Protein 1TZA (pdb70)

Radius of gyration: 21.92 Å; Cα contacts (8 Å, |Δi|>4): 635; chains: 2; bounding box: 66×85×38 Å

Foldseek 3Di:
DCQVQKDKDKDKDWDDWPDDPPFTKTKMKMKMKIAGQDQFKDWFFKWWDWKAAPVRDIDIDIDTPPPPDGDIAGHGGIDMDMDIDMHSHQKIKWTWTWATPVGDIDIHTGDMDMHHHPPPDPDDDDDDDD/DDAPQKDKDKDKAWDDADPCGKTKMKMKIKIAGADDFKWKFFKWWDWKAFPVRDIDIDIGTPDPPDTDIAGHRGIDMDMDIDMGSHQKTKWTWTWATPVGDIDIHTGDMDMRHHPVPPDDDDDDDDD

Secondary structure (DSSP, 8-state):
-GGGTEEEEEEEEEEEE--BTTB--EEEEEEEEEEE-SSS-EE--EEEEEEEBTTS-EEEEEEESBTTB--EE-TTEEEEEEEEEEESSSEE--EEE--BTT-----EEE----EE-TTSSPPP------/--TTSEEEEEEEEEEEE-----EEEEEEEEEEE-SSS-EE--EEEEEEEBTTS-EEEEEEESBTTB--EE-TTEEEEEEEEEEESSSEE--EEE--BTTS----EEE----EE-TTS----------

Nearest PDB structures (foldseek):
  1tza-assembly1_B  TM=1.008E+00  e=8.113E-23  Shewanella oneidensis MR-1
  1tza-assembly1_A  TM=9.688E-01  e=1.289E-20  Shewanella oneidensis MR-1
  1xvs-assembly1_B  TM=9.781E-01  e=1.018E-13  Vibrio cholerae
  1xq4-assembly1_A  TM=9.611E-01  e=5.992E-12  Bordetella pertussis
  2f1e-assembly1_A  TM=9.403E-01  e=1.065E-11  Xanthomonas citri

Sequence (257 aa):
ALDNSIRVEVKTEYIEQQSSPEDEKYLFSYTITIINLGEQAAKLETRHWIITDANGKTSEVQGAGVVGETPTIPPNTAYQYTSGTVLDTPFGIYGTYGVSESGEHFNAIIKPFRLATPGLLHLEHHHHHHALDNSIRVEVKTEYIEQQSSEKYLFSYTITIINLGEQAAKLETRHWIITDANGKTSEVQGAGVVGETPTIPPNTAYQYTSGTVLDTPFGIYGTYGVSESGEHFNAIIKPFRLATPGLLHLEHHHHHH

InterPro domains:
  IPR007474 ApaG domain [PF04379] (19-103)
  IPR007474 ApaG domain [PS51087] (2-126)
  IPR023065 Uncharacterised protein family ApaG [MF_00791] (1-126)
  IPR036767 ApaG domain superfamily [G3DSA:2.60.40.1470] (1-126)
  IPR036767 ApaG domain superfamily [SSF110069] (4-126)

Structure (mmCIF, N/CA/C/O backbone):
data_1TZA
#
_entry.id   1TZA
#
_cell.length_a   51.947
_cell.length_b   72.287
_cell.length_c   75.574
_cell.angle_alpha   90.00
_cell.angle_beta   90.00
_cell.angle_gamma   90.00
#
_symmetry.space_group_name_H-M   'P 21 21 21'
#
loop_
_entity.id
_entity.type
_entity.pdbx_description
1 polymer 'apaG protein'
2 non-polymer 'CACODYLATE ION'
3 water water
#
loop_
_atom_site.group_PDB
_atom_site.id
_atom_site.type_symbol
_atom_site.label_atom_id
_atom_site.label_alt_id
_atom_site.label_comp_id
_atom_site.label_asym_id
_atom_site.label_entity_id
_atom_site.label_seq_id
_atom_site.pdbx_PDB_ins_code
_atom_site.Cartn_x
_atom_site.Cartn_y
_atom_site.Cartn_z
_atom_site.occupancy
_atom_site.B_iso_or_equiv
_atom_site.auth_seq_id
_atom_site.auth_comp_id
_atom_site.auth_asym_id
_atom_site.a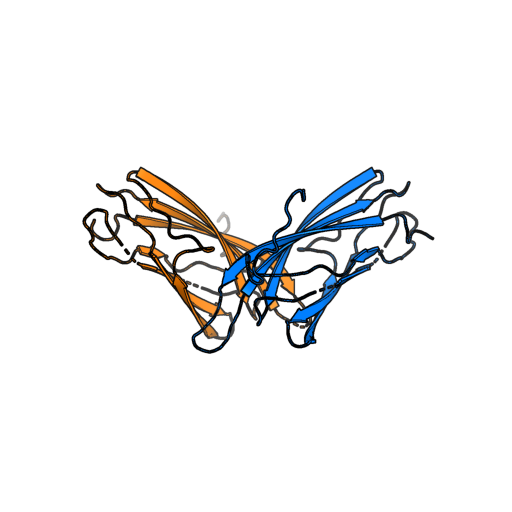uth_atom_id
_atom_site.pdbx_PDB_model_num
ATOM 1 N N . ALA A 1 3 ? 27.098 55.812 42.880 1.00 54.14 3 ALA A N 1
ATOM 2 C CA . ALA A 1 3 ? 27.463 55.703 41.437 1.00 54.07 3 ALA A CA 1
ATOM 3 C C . ALA A 1 3 ? 26.287 55.158 40.629 1.00 53.93 3 ALA A C 1
ATOM 4 O O . ALA A 1 3 ? 25.634 55.898 39.891 1.00 53.92 3 ALA A O 1
ATOM 6 N N . LEU A 1 4 ? 26.023 53.862 40.777 1.00 53.21 4 LEU A N 1
ATOM 7 C CA . LEU A 1 4 ? 24.929 53.200 40.070 1.00 52.11 4 LEU A CA 1
ATOM 8 C C . LEU A 1 4 ? 23.597 53.338 40.807 1.00 51.63 4 LEU A C 1
ATOM 9 O O . LEU A 1 4 ? 22.601 52.719 40.427 1.00 50.91 4 LEU A O 1
ATOM 14 N N . ASP A 1 5 ? 23.580 54.152 41.857 1.00 50.86 5 ASP A N 1
ATOM 15 C CA . ASP A 1 5 ? 22.375 54.350 42.649 1.00 49.97 5 ASP A CA 1
ATOM 16 C C . ASP A 1 5 ? 21.176 54.826 41.833 1.00 48.57 5 ASP A C 1
ATOM 17 O O . ASP A 1 5 ? 20.029 54.579 42.204 1.00 47.76 5 ASP A O 1
ATOM 22 N N . ASN A 1 6 ? 21.438 55.498 40.718 1.00 46.74 6 ASN A N 1
ATOM 23 C CA . ASN A 1 6 ? 20.357 55.991 39.871 1.00 45.74 6 ASN A CA 1
ATOM 24 C C . ASN A 1 6 ? 20.013 55.049 38.723 1.00 43.08 6 ASN A C 1
ATOM 25 O O . ASN A 1 6 ? 18.965 55.191 38.099 1.00 43.66 6 ASN A O 1
ATOM 30 N N . SER A 1 7 ? 20.893 54.091 38.444 1.00 40.05 7 SER A N 1
ATOM 31 C CA . SER A 1 7 ? 20.679 53.160 37.339 1.00 36.00 7 SER A CA 1
ATOM 32 C C . SER A 1 7 ? 19.407 52.324 37.435 1.00 32.65 7 SER A C 1
ATOM 33 O O . SER A 1 7 ? 18.922 51.824 36.422 1.00 32.63 7 SER A O 1
ATOM 36 N N . ILE A 1 8 ? 18.859 52.180 38.636 1.00 28.00 8 ILE A N 1
ATOM 37 C CA . ILE A 1 8 ? 17.656 51.374 38.797 1.00 25.00 8 ILE A CA 1
ATOM 38 C C . ILE A 1 8 ? 16.463 52.115 39.402 1.00 22.67 8 ILE A C 1
ATOM 39 O O . ILE A 1 8 ? 16.594 52.795 40.418 1.00 21.99 8 ILE A O 1
ATOM 44 N N . ARG A 1 9 ? 15.301 51.972 38.765 1.00 20.28 9 ARG A N 1
ATOM 45 C CA . ARG A 1 9 ? 14.072 52.605 39.233 1.00 18.69 9 ARG A CA 1
ATOM 46 C C . ARG A 1 9 ? 13.060 51.526 39.607 1.00 15.51 9 ARG A C 1
ATOM 47 O O . ARG A 1 9 ? 12.878 50.559 38.873 1.00 13.61 9 ARG A O 1
ATOM 55 N N . VAL A 1 10 ? 12.397 51.697 40.745 1.00 13.76 10 VAL A N 1
ATOM 56 C CA . VAL A 1 10 ? 11.416 50.722 41.201 1.00 12.35 10 VAL A CA 1
ATOM 57 C C . VAL A 1 10 ? 9.982 51.274 41.207 1.00 11.31 10 VAL A C 1
ATOM 58 O O . VAL A 1 10 ? 9.702 52.307 41.808 1.00 10.64 10 VAL A O 1
ATOM 62 N N . GLU A 1 11 ? 9.083 50.575 40.522 1.00 11.30 11 GLU A N 1
ATOM 63 C CA . GLU A 1 11 ? 7.677 50.966 40.441 1.00 12.86 11 GLU A CA 1
ATOM 64 C C . GLU A 1 11 ? 6.834 49.850 41.048 1.00 12.12 11 GLU A C 1
ATOM 65 O O . GLU A 1 11 ? 7.150 48.672 40.902 1.00 8.86 11 GLU A O 1
ATOM 71 N N . VAL A 1 12 ? 5.756 50.208 41.729 1.00 13.15 12 VAL A N 1
ATOM 72 C CA . VAL A 1 12 ? 4.951 49.186 42.373 1.00 12.97 12 VAL A CA 1
ATOM 73 C C . VAL A 1 12 ? 3.458 49.453 42.418 1.00 14.26 12 VAL A C 1
ATOM 74 O O . VAL A 1 12 ? 3.013 50.592 42.601 1.00 15.71 12 VAL A O 1
ATOM 78 N N . LYS A 1 13 ? 2.687 48.386 42.240 1.00 12.90 13 LYS A N 1
ATOM 79 C CA . LYS A 1 13 ? 1.239 48.457 42.335 1.00 12.90 13 LYS A CA 1
ATOM 80 C C . LYS A 1 13 ? 0.825 47.340 43.305 1.00 11.18 13 LYS A C 1
ATOM 81 O O . LYS A 1 13 ? 1.522 46.325 43.433 1.00 9.17 13 LYS A O 1
ATOM 87 N N . THR A 1 14 ? -0.281 47.535 44.014 1.00 8.62 14 THR A N 1
ATOM 88 C CA . THR A 1 14 ? -0.728 46.542 44.982 1.00 6.57 14 THR A CA 1
ATOM 89 C C . THR A 1 14 ? -2.193 46.196 44.830 1.00 7.83 14 THR A C 1
ATOM 90 O O . THR A 1 14 ? -2.938 46.881 44.129 1.00 9.73 14 THR A O 1
ATOM 94 N N . GLU A 1 15 ? -2.608 45.143 45.526 1.00 8.66 15 GLU A N 1
ATOM 95 C CA . GLU A 1 15 ? -3.982 44.682 45.448 1.00 8.61 15 GLU A CA 1
ATOM 96 C C . GLU A 1 15 ? -4.403 43.902 46.693 1.00 7.11 15 GLU A C 1
ATOM 97 O O . GLU A 1 15 ? -3.643 43.066 47.211 1.00 5.21 15 GLU A O 1
ATOM 103 N N . TYR A 1 16 ? -5.603 44.189 47.188 1.00 4.66 16 TYR A N 1
ATOM 104 C CA . TYR A 1 16 ? -6.102 43.486 48.355 1.00 4.05 16 TYR A CA 1
ATOM 105 C C . TYR A 1 16 ? -6.680 42.195 47.824 1.00 4.34 16 TYR A C 1
ATOM 106 O O . TYR A 1 16 ? -7.617 42.208 47.024 1.00 4.91 16 TYR A O 1
ATOM 115 N N . ILE A 1 17 ? -6.125 41.076 48.258 1.00 1.92 17 ILE A N 1
ATOM 116 C CA . ILE A 1 17 ? -6.612 39.804 47.773 1.00 2.94 17 ILE A CA 1
ATOM 117 C C . ILE A 1 17 ? -7.781 39.233 48.563 1.00 2.66 17 ILE A C 1
ATOM 118 O O . ILE A 1 17 ? -8.890 39.135 48.045 1.00 2.16 17 ILE A O 1
ATOM 123 N N . GLU A 1 18 ? -7.554 38.890 49.825 1.00 3.72 18 GLU A N 1
ATOM 124 C CA . GLU A 1 18 ? -8.621 38.278 50.599 1.00 3.99 18 GLU A CA 1
ATOM 125 C C . GLU A 1 18 ? -8.390 38.382 52.094 1.00 5.51 18 GLU A C 1
ATOM 126 O O . GLU A 1 18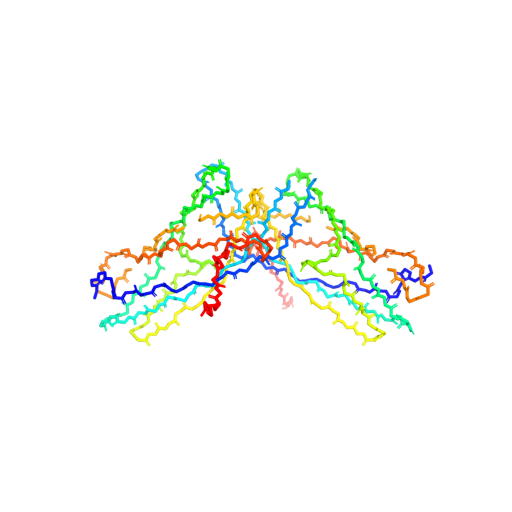 ? -7.252 38.505 52.553 1.00 7.46 18 GLU A O 1
ATOM 132 N N . GLN A 1 19 ? -9.478 38.340 52.851 1.00 6.65 19 GLN A N 1
ATOM 133 C CA . GLN A 1 19 ? -9.396 38.394 54.305 1.00 9.48 19 GLN A CA 1
ATOM 134 C C . GLN A 1 19 ? -9.034 36.986 54.795 1.00 10.07 19 GLN A C 1
ATOM 135 O O . GLN A 1 19 ? -9.583 35.996 54.310 1.00 10.50 19 GLN A O 1
ATOM 141 N N . GLN A 1 20 ? -8.107 36.891 55.742 1.00 9.83 20 GLN A N 1
ATOM 142 C CA . GLN A 1 20 ? -7.714 35.589 56.272 1.00 10.33 20 GLN A CA 1
ATOM 143 C C . GLN A 1 20 ? -7.955 35.550 57.771 1.00 11.80 20 GLN A C 1
ATOM 144 O O . GLN A 1 20 ? -7.356 34.742 58.480 1.00 13.46 20 GLN A O 1
ATOM 150 N N . SER A 1 21 ? -8.849 36.410 58.245 1.00 11.48 21 SER A N 1
ATOM 151 C CA . SER A 1 21 ? -9.144 36.504 59.672 1.00 14.83 21 SER A CA 1
ATOM 152 C C . SER A 1 21 ? -9.812 35.318 60.380 1.00 16.29 21 SER A C 1
ATOM 153 O O . SER A 1 21 ? -10.685 34.647 59.832 1.00 15.64 21 SER A O 1
ATOM 156 N N . SER A 1 22 ? -9.381 35.084 61.616 1.00 19.63 22 SER A N 1
ATOM 157 C CA . SER A 1 22 ? -9.957 34.048 62.465 1.00 24.15 22 SER A CA 1
ATOM 158 C C . SER A 1 22 ? -10.814 34.855 63.449 1.00 26.47 22 SER A C 1
ATOM 159 O O . SER A 1 22 ? -10.645 36.067 63.566 1.00 26.79 22 SER A O 1
ATOM 162 N N . PRO A 1 23 ? -11.735 34.203 64.171 1.00 29.22 23 PRO A N 1
ATOM 163 C CA . PRO A 1 23 ? -12.604 34.895 65.131 1.00 31.67 23 PRO A CA 1
ATOM 164 C C . PRO A 1 23 ? -12.032 36.076 65.928 1.00 32.24 23 PRO A C 1
ATOM 165 O O . PRO A 1 23 ? -12.771 37.006 66.254 1.00 34.54 23 PRO A O 1
ATOM 169 N N . GLU A 1 24 ? -10.740 36.060 66.242 1.00 32.10 24 GLU A N 1
ATOM 170 C CA . GLU A 1 24 ? -10.155 37.161 67.014 1.00 32.11 24 GLU A CA 1
ATOM 171 C C . GLU A 1 24 ? -8.784 37.631 66.545 1.00 30.83 24 GLU A C 1
ATOM 172 O O . GLU A 1 24 ? -8.086 38.351 67.259 1.00 30.19 24 GLU A O 1
ATOM 178 N N . ASP A 1 25 ? -8.399 37.222 65.346 1.00 30.21 25 ASP A N 1
ATOM 179 C CA . ASP A 1 25 ? -7.112 37.614 64.797 1.00 30.07 25 ASP A CA 1
ATOM 180 C C . ASP A 1 25 ? -7.329 38.077 63.379 1.00 27.20 25 ASP A C 1
ATOM 181 O O . ASP A 1 25 ? -7.489 37.267 62.469 1.00 27.94 25 ASP A O 1
ATOM 186 N N . GLU A 1 26 ? -7.359 39.391 63.206 1.00 23.94 26 GLU A N 1
ATOM 187 C CA . GLU A 1 26 ? -7.556 39.984 61.894 1.00 21.26 26 GLU A CA 1
ATOM 188 C C . GLU A 1 26 ? -6.336 39.744 61.020 1.00 18.84 26 GLU A C 1
ATOM 189 O O . GLU A 1 26 ? -5.199 39.924 61.466 1.00 19.77 26 GLU A O 1
ATOM 195 N N . LYS A 1 27 ? -6.580 39.328 59.782 1.00 15.21 27 LYS A N 1
ATOM 196 C CA . LYS A 1 27 ? -5.515 39.081 58.815 1.00 13.90 27 LYS A CA 1
ATOM 197 C C . LYS A 1 27 ? -6.009 39.517 57.443 1.00 11.51 27 LYS A C 1
ATOM 198 O O . LYS A 1 27 ? -7.131 39.201 57.047 1.00 9.62 27 LYS A O 1
ATOM 204 N N . TYR A 1 28 ? -5.167 40.241 56.717 1.00 9.41 28 TYR A N 1
ATOM 205 C CA . TYR A 1 28 ? -5.534 40.713 55.394 1.00 7.08 28 TYR A CA 1
ATOM 206 C C . TYR A 1 28 ? -4.421 40.392 54.405 1.00 6.31 28 TYR A C 1
ATOM 207 O O . TYR A 1 28 ? -3.291 40.857 54.563 1.00 5.10 28 TYR A O 1
ATOM 216 N N . LEU A 1 29 ? -4.748 39.583 53.395 1.00 5.22 29 LEU A N 1
ATOM 217 C CA . LEU A 1 29 ? -3.780 39.175 52.378 1.00 4.18 29 LEU A CA 1
ATOM 218 C C . LEU A 1 29 ? -3.694 40.160 51.211 1.00 3.58 29 LEU A C 1
ATOM 219 O O . LEU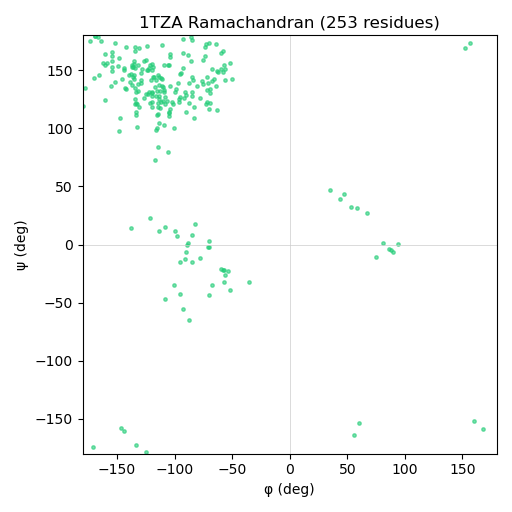 A 1 29 ? -4.684 40.435 50.532 1.00 2.15 29 LEU A O 1
ATOM 224 N N . PHE A 1 30 ? -2.492 40.675 50.986 1.00 3.26 30 PHE A N 1
ATOM 225 C CA . PHE A 1 30 ? -2.234 41.622 49.909 1.00 4.16 30 PHE A CA 1
ATOM 226 C C . PHE A 1 30 ? -1.214 41.051 48.938 1.00 2.99 30 PHE A C 1
ATOM 227 O O . PHE A 1 30 ? -0.378 40.235 49.306 1.00 4.59 30 PHE A O 1
ATOM 235 N N . SER A 1 31 ? -1.287 41.486 47.693 1.00 2.82 31 SER A N 1
ATOM 236 C CA . SER A 1 31 ? -0.309 41.078 46.709 1.00 3.56 31 SER A CA 1
ATOM 237 C C . SER A 1 31 ? 0.325 42.382 46.256 1.00 6.38 31 SER A C 1
ATOM 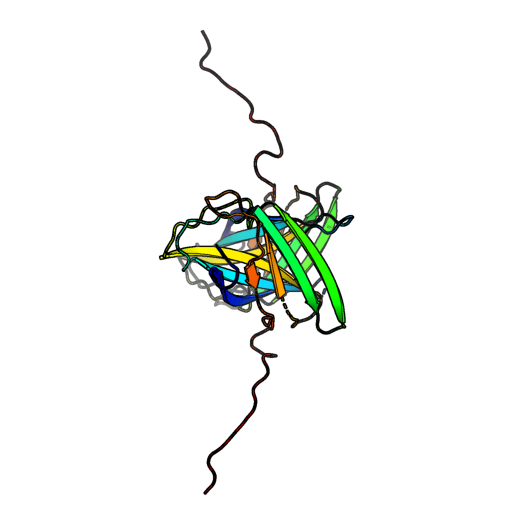238 O O . SER A 1 31 ? -0.317 43.442 46.304 1.00 4.38 31 SER A O 1
ATOM 241 N N . TYR A 1 32 ? 1.592 42.311 45.860 1.00 7.21 32 TYR A N 1
ATOM 242 C CA . TYR A 1 32 ? 2.283 43.474 45.328 1.00 9.46 32 TYR A CA 1
ATOM 243 C C . TYR A 1 32 ? 3.093 43.025 44.113 1.00 10.31 32 TYR A C 1
ATOM 244 O O . TYR A 1 32 ? 3.705 41.951 44.115 1.00 11.15 32 TYR A O 1
ATOM 253 N N . THR A 1 33 ? 3.044 43.838 43.063 1.00 10.86 33 THR A N 1
ATOM 254 C CA . THR A 1 33 ? 3.758 43.558 41.824 1.00 9.00 33 THR A CA 1
ATOM 255 C C . THR A 1 33 ? 4.810 44.641 41.641 1.00 9.44 33 THR A C 1
ATOM 256 O O . THR A 1 33 ? 4.489 45.807 41.410 1.00 9.62 33 THR A O 1
ATOM 260 N N . ILE A 1 34 ? 6.070 44.242 41.770 1.00 9.42 34 ILE A N 1
ATOM 261 C CA . ILE A 1 34 ? 7.193 45.155 41.660 1.00 9.30 34 ILE A CA 1
ATOM 262 C C . ILE A 1 34 ? 7.792 45.111 40.260 1.00 9.42 34 ILE A C 1
ATOM 263 O O . ILE A 1 34 ? 7.916 44.047 39.656 1.00 9.57 34 ILE A O 1
ATOM 268 N N . THR A 1 35 ? 8.147 46.281 39.747 1.00 9.55 35 THR A N 1
ATOM 269 C CA . THR A 1 35 ? 8.781 46.389 38.440 1.00 9.08 35 THR A CA 1
ATOM 270 C C . THR A 1 35 ? 10.104 47.071 38.727 1.00 8.87 35 THR A C 1
ATOM 271 O O . THR A 1 35 ? 10.140 48.167 39.292 1.00 7.98 35 THR A O 1
ATOM 275 N N . ILE A 1 36 ? 11.186 46.399 38.359 1.00 7.16 36 ILE A N 1
ATOM 276 C CA . ILE A 1 36 ? 12.529 46.895 38.579 1.00 7.68 36 ILE A CA 1
ATOM 277 C C . ILE A 1 36 ? 13.167 47.181 37.225 1.00 9.94 36 ILE A C 1
ATOM 278 O O . ILE A 1 36 ? 13.552 46.266 36.494 1.00 11.71 36 ILE A O 1
ATOM 283 N N . ILE A 1 37 ? 13.262 48.462 36.892 1.00 12.49 37 ILE A N 1
ATOM 284 C CA . ILE A 1 37 ? 13.821 48.887 35.614 1.00 14.40 37 ILE A CA 1
ATOM 285 C C . ILE A 1 37 ? 15.298 49.244 35.699 1.00 14.67 37 ILE A C 1
ATOM 286 O O . ILE A 1 37 ? 15.712 50.054 36.536 1.00 12.27 37 ILE A O 1
ATOM 291 N N . ASN A 1 38 ? 16.094 48.626 34.832 1.00 14.75 38 ASN A N 1
ATOM 292 C CA . ASN A 1 38 ? 17.520 48.904 34.791 1.00 15.71 38 ASN A CA 1
ATOM 293 C C . ASN A 1 38 ? 17.787 49.856 33.635 1.00 17.92 38 ASN A C 1
ATOM 294 O O . ASN A 1 38 ? 17.846 49.447 32.472 1.00 17.17 38 ASN A O 1
ATOM 299 N N . LEU A 1 39 ? 17.934 51.134 33.974 1.00 20.27 39 LEU A N 1
ATOM 300 C CA . LEU A 1 39 ? 18.186 52.180 32.998 1.00 22.32 39 LEU A CA 1
ATOM 301 C C . LEU A 1 39 ? 19.687 52.339 32.764 1.00 23.91 39 LEU A C 1
ATOM 302 O O . LEU A 1 39 ? 20.117 53.190 31.982 1.00 22.43 39 LEU A O 1
ATOM 307 N N . GLY A 1 40 ? 20.478 51.510 33.442 1.00 24.49 40 GLY A N 1
ATOM 308 C CA . GLY A 1 40 ? 21.922 51.570 33.295 1.00 27.26 40 GLY A CA 1
ATOM 309 C C . GLY A 1 40 ? 22.410 51.081 31.942 1.00 28.85 40 GLY A C 1
ATOM 310 O O . GLY A 1 40 ? 21.636 50.568 31.135 1.00 29.00 40 GLY A O 1
ATOM 311 N N . GLU A 1 41 ? 23.703 51.240 31.687 1.00 30.26 41 GLU A N 1
ATOM 312 C CA . GLU A 1 41 ? 24.281 50.808 30.422 1.00 32.31 41 GLU A CA 1
ATOM 313 C C . GLU A 1 41 ? 24.955 49.458 30.631 1.00 30.45 41 GLU A C 1
ATOM 314 O O . GLU A 1 41 ? 25.690 48.974 29.775 1.00 32.31 41 GLU A O 1
ATOM 320 N N . GLN A 1 42 ? 24.680 48.851 31.777 1.00 28.30 42 GLN A N 1
ATOM 321 C CA . GLN A 1 42 ? 25.279 47.575 32.142 1.00 26.32 42 GLN A CA 1
ATOM 322 C C . GLN A 1 42 ? 24.274 46.715 32.910 1.00 24.11 42 GLN A C 1
ATOM 323 O O . GLN A 1 42 ? 23.403 47.240 33.599 1.00 24.44 42 GLN A O 1
ATOM 329 N N . ALA A 1 43 ? 24.388 45.397 32.783 1.00 21.39 43 ALA A N 1
ATOM 330 C CA . ALA A 1 43 ? 23.470 44.491 33.466 1.00 19.39 43 ALA A CA 1
ATOM 331 C C . ALA A 1 43 ? 23.577 44.626 34.982 1.00 17.81 43 ALA A C 1
ATOM 332 O O . ALA A 1 43 ? 24.646 44.929 35.513 1.00 16.05 43 ALA A O 1
ATOM 334 N N . ALA A 1 44 ? 22.458 44.404 35.666 1.00 16.25 44 ALA A N 1
ATOM 335 C CA . ALA A 1 44 ? 22.404 44.489 37.124 1.00 15.51 44 ALA A CA 1
ATOM 336 C C . ALA A 1 44 ? 21.666 43.273 37.681 1.00 14.43 44 ALA A C 1
ATOM 337 O O . ALA A 1 44 ? 20.575 42.922 37.217 1.00 14.40 44 ALA A O 1
ATOM 339 N N . LYS A 1 45 ? 22.271 42.638 38.678 1.00 12.00 45 LYS A N 1
ATOM 340 C CA . LYS A 1 45 ? 21.702 41.455 39.293 1.00 12.09 45 LYS A CA 1
ATOM 341 C C . LYS A 1 45 ? 21.168 41.732 40.691 1.00 13.15 45 LYS A C 1
ATOM 342 O O . LYS A 1 45 ? 21.883 42.255 41.554 1.00 12.22 45 LYS A O 1
ATOM 348 N N . LEU A 1 46 ? 19.905 41.375 40.906 1.00 12.45 46 LEU A N 1
ATOM 349 C CA . LEU A 1 46 ? 19.256 41.568 42.202 1.00 12.93 46 LEU A CA 1
ATOM 350 C C . LEU A 1 46 ? 19.628 40.401 43.114 1.00 12.53 46 LEU A C 1
ATOM 351 O O . LEU A 1 46 ? 19.165 39.282 42.913 1.00 13.97 46 LEU A O 1
ATOM 356 N N . GLU A 1 47 ? 20.461 40.656 44.116 1.00 12.81 47 GLU A N 1
ATOM 357 C CA . GLU A 1 47 ? 20.882 39.587 45.014 1.00 13.74 47 GLU A CA 1
ATOM 358 C C . GLU A 1 47 ? 20.082 39.463 46.307 1.00 12.99 47 GLU A C 1
ATOM 359 O O . GLU A 1 47 ? 19.746 38.352 46.722 1.00 10.93 47 GLU A O 1
ATOM 365 N N . THR A 1 48 ? 19.773 40.591 46.941 1.00 11.52 48 THR A N 1
ATOM 366 C CA . THR A 1 48 ? 19.019 40.562 48.195 1.00 11.39 48 THR A CA 1
ATOM 367 C C . THR A 1 48 ? 17.884 41.572 48.277 1.00 11.24 48 THR A C 1
ATOM 368 O O . THR A 1 48 ? 17.789 42.507 47.483 1.00 11.93 48 THR A O 1
ATOM 372 N N . ARG A 1 49 ? 17.02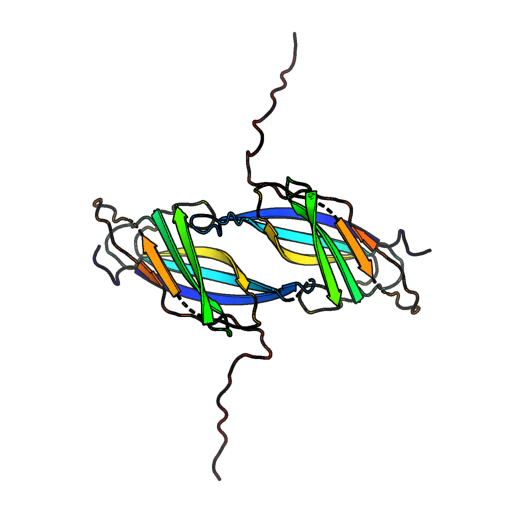4 41.377 49.264 1.00 10.70 49 ARG A N 1
ATOM 373 C CA . ARG A 1 49 ? 15.925 42.295 49.495 1.00 10.02 49 ARG A CA 1
ATOM 374 C C . ARG A 1 49 ? 15.853 42.511 50.991 1.00 9.64 49 ARG A C 1
ATOM 375 O O . ARG A 1 49 ? 16.273 41.659 51.776 1.00 7.90 49 ARG A O 1
ATOM 383 N N . HIS A 1 50 ? 15.345 43.666 51.380 1.00 9.98 50 HIS A N 1
ATOM 384 C CA . HIS A 1 50 ? 15.200 44.001 52.783 1.00 12.07 50 HIS A CA 1
ATOM 385 C C . HIS A 1 50 ? 13.956 44.862 52.884 1.00 11.39 50 HIS A C 1
ATOM 386 O O . HIS A 1 50 ? 13.942 46.006 52.435 1.00 11.21 50 HIS A O 1
ATOM 393 N N . TRP A 1 51 ? 12.907 44.288 53.461 1.00 10.64 51 TRP A N 1
ATOM 394 C CA . TRP A 1 51 ? 11.633 44.966 53.612 1.00 9.90 51 TRP A CA 1
ATOM 395 C C . TRP A 1 51 ? 11.374 45.441 55.033 1.00 9.65 51 TRP A C 1
ATOM 396 O O . TRP A 1 51 ? 11.914 44.902 55.996 1.00 10.39 51 TRP A O 1
ATOM 407 N N . ILE A 1 52 ? 10.545 46.471 55.139 1.00 9.87 52 ILE A N 1
ATOM 408 C CA . ILE A 1 52 ? 10.114 47.015 56.416 1.00 7.41 52 ILE A CA 1
ATOM 409 C C . ILE A 1 52 ? 8.618 47.149 56.187 1.00 6.66 52 ILE A C 1
ATOM 410 O O . ILE A 1 52 ? 8.167 47.919 55.344 1.00 9.02 52 ILE A O 1
ATOM 415 N N . ILE A 1 53 ? 7.856 46.364 56.927 1.00 5.24 53 ILE A N 1
ATOM 416 C CA . ILE A 1 53 ? 6.415 46.339 56.801 1.00 5.44 53 ILE A CA 1
ATOM 417 C C . ILE A 1 53 ? 5.781 46.876 58.075 1.00 6.08 53 ILE A C 1
ATOM 418 O O . ILE A 1 53 ? 6.089 46.412 59.175 1.00 4.94 53 ILE A O 1
ATOM 423 N N . THR A 1 54 ? 4.892 47.853 57.914 1.00 5.83 54 THR A N 1
ATOM 424 C CA . THR A 1 54 ? 4.229 48.488 59.042 1.00 6.43 54 THR A CA 1
ATOM 425 C C . THR A 1 54 ? 2.709 48.459 58.946 1.00 6.62 54 THR A C 1
ATOM 426 O O . THR A 1 54 ? 2.148 48.827 57.914 1.00 7.75 54 THR A O 1
ATOM 430 N N . ASP A 1 55 ? 2.042 48.018 60.017 1.00 5.40 55 ASP A N 1
ATOM 431 C CA . ASP A 1 55 ? 0.582 47.991 60.017 1.00 2.93 55 ASP A CA 1
ATOM 432 C C . ASP A 1 55 ? 0.086 49.375 60.444 1.00 3.02 55 ASP A C 1
ATOM 433 O O . ASP A 1 55 ? 0.888 50.251 60.775 1.00 3.50 55 ASP A O 1
ATOM 438 N N . ALA A 1 56 ? -1.226 49.574 60.435 1.00 1.82 56 ALA A N 1
ATOM 439 C CA . ALA A 1 56 ? -1.806 50.864 60.787 1.00 2.84 56 ALA A CA 1
ATOM 440 C C . ALA A 1 56 ? -1.366 51.432 62.135 1.00 1.83 56 ALA A C 1
ATOM 441 O O . ALA A 1 56 ? -1.428 52.639 62.336 1.00 1.00 56 ALA A O 1
AT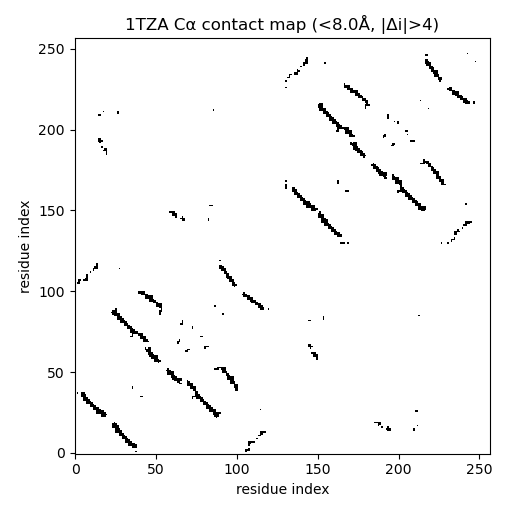OM 443 N N . ASN A 1 57 ? -0.906 50.571 63.042 1.00 2.24 57 ASN A N 1
ATOM 444 C CA . ASN A 1 57 ? -0.487 50.994 64.379 1.00 1.00 57 ASN A CA 1
ATOM 445 C C . ASN A 1 57 ? 1.002 51.195 64.566 1.00 1.00 57 ASN A C 1
ATOM 446 O O . ASN A 1 57 ? 1.464 51.411 65.683 1.00 1.00 57 ASN A O 1
ATOM 451 N N . GLY A 1 58 ? 1.763 51.113 63.486 1.00 3.72 58 GLY A N 1
ATOM 452 C CA . GLY A 1 58 ? 3.200 51.288 63.609 1.00 6.50 58 GLY A CA 1
ATOM 453 C C . GLY A 1 58 ? 3.954 50.016 63.964 1.00 7.67 58 GLY A C 1
ATOM 454 O O . GLY A 1 58 ? 5.183 50.023 64.033 1.00 7.77 58 GLY A O 1
ATOM 455 N N . LYS A 1 59 ? 3.228 48.926 64.195 1.00 9.78 59 LYS A N 1
ATOM 456 C CA . LYS A 1 59 ? 3.860 47.653 64.530 1.00 12.37 59 LYS A CA 1
ATOM 457 C C . LYS A 1 59 ? 4.543 47.169 63.258 1.00 13.80 59 LYS A C 1
ATOM 458 O O . LYS A 1 59 ? 3.885 46.901 62.253 1.00 13.47 59 LYS A O 1
ATOM 464 N N . THR A 1 60 ? 5.865 47.062 63.296 1.00 15.60 60 THR A N 1
ATOM 465 C CA . THR A 1 60 ? 6.594 46.657 62.107 1.00 18.20 60 THR A CA 1
ATOM 466 C C . THR A 1 60 ? 7.217 45.272 62.136 1.00 19.33 60 THR A C 1
ATOM 467 O O . THR A 1 60 ? 7.518 44.724 63.196 1.00 20.72 60 THR A O 1
ATOM 471 N N . SER A 1 61 ? 7.400 44.720 60.941 1.00 19.92 61 SER A N 1
ATOM 472 C CA . SER A 1 61 ? 8.029 43.421 60.740 1.00 20.20 61 SER A CA 1
ATOM 473 C C . SER A 1 61 ? 9.139 43.717 59.744 1.00 19.71 61 SER A C 1
ATOM 474 O O . SER A 1 61 ? 9.077 44.706 59.023 1.00 17.94 61 SER A O 1
ATOM 477 N N . GLU A 1 62 ? 10.153 42.870 59.698 1.00 20.34 62 GLU A N 1
ATOM 478 C CA . GLU A 1 62 ? 11.243 43.095 58.769 1.00 21.50 62 GLU A CA 1
ATOM 479 C C . GLU A 1 62 ? 11.511 41.799 58.043 1.00 20.19 62 GLU A C 1
ATOM 480 O O . GLU A 1 62 ? 11.592 40.742 58.661 1.00 20.61 62 GLU A O 1
ATOM 486 N N . VAL A 1 63 ? 11.626 41.867 56.725 1.00 19.56 63 VAL A N 1
ATOM 487 C CA . VAL A 1 63 ? 11.897 40.672 55.945 1.00 17.69 63 VAL A CA 1
ATOM 488 C C . VAL A 1 63 ? 13.197 40.859 55.198 1.00 17.68 63 VAL A C 1
ATOM 489 O O . VAL A 1 63 ? 13.385 41.861 54.518 1.00 19.80 63 VAL A O 1
ATOM 493 N N . GLN A 1 64 ? 14.097 39.895 55.339 1.00 17.04 64 GLN A N 1
ATOM 494 C CA . GLN A 1 64 ? 15.394 39.951 54.677 1.00 17.73 64 GLN A CA 1
ATOM 495 C C . GLN A 1 64 ? 15.663 38.587 54.050 1.00 17.36 64 GLN A C 1
ATOM 496 O O . GLN A 1 64 ? 15.449 37.555 54.688 1.00 16.56 64 GLN A O 1
ATOM 502 N N . GLY A 1 65 ? 16.124 38.579 52.803 1.00 15.76 65 GLY A N 1
ATOM 503 C CA . GLY A 1 65 ? 16.405 37.319 52.140 1.00 14.70 65 GLY A CA 1
ATOM 504 C C . GLY A 1 65 ? 17.168 37.466 50.842 1.00 13.90 65 GLY A C 1
ATOM 505 O O . GLY A 1 65 ? 17.496 38.571 50.424 1.00 12.79 65 GLY A O 1
ATOM 506 N N . ALA A 1 66 ? 17.453 36.340 50.201 1.00 13.80 66 ALA A N 1
ATOM 507 C CA . ALA A 1 66 ? 18.176 36.348 48.936 1.00 13.69 66 ALA A CA 1
ATOM 508 C C . ALA A 1 66 ? 17.180 36.442 47.786 1.00 12.40 66 ALA A C 1
ATOM 509 O O . ALA A 1 66 ? 16.204 35.693 47.727 1.00 12.71 66 ALA A O 1
ATOM 511 N N . GLY A 1 67 ? 17.425 37.395 46.897 1.00 11.77 67 GLY A N 1
ATOM 512 C CA . GLY A 1 67 ? 16.576 37.600 45.740 1.00 8.20 67 GLY A CA 1
ATOM 513 C C . GLY A 1 67 ? 15.132 37.939 46.029 1.00 6.13 67 GLY A C 1
ATOM 514 O O . GLY A 1 67 ? 14.801 38.513 47.068 1.00 3.96 67 GLY A O 1
ATOM 515 N N . VAL A 1 68 ? 14.284 37.584 45.068 1.00 3.15 68 VAL A N 1
ATOM 516 C CA . VAL A 1 68 ? 12.858 37.792 45.133 1.00 1.88 68 VAL A CA 1
ATOM 517 C C . VAL A 1 68 ? 12.228 36.528 44.583 1.00 3.17 68 VAL A C 1
ATOM 518 O O . VAL A 1 68 ? 12.714 35.953 43.610 1.00 4.60 68 VAL A O 1
ATOM 522 N N . VAL A 1 69 ? 11.145 36.101 45.218 1.00 3.08 69 VAL A N 1
ATOM 523 C CA . VAL A 1 69 ? 10.424 34.892 44.850 1.00 3.39 69 VAL A CA 1
ATOM 524 C C . VAL A 1 69 ? 11.281 33.734 44.328 1.00 5.19 69 VAL A C 1
ATOM 525 O O . VAL A 1 69 ? 10.974 33.117 43.301 1.00 4.44 69 VAL A O 1
ATOM 529 N N . GLY A 1 70 ? 12.363 33.446 45.044 1.00 5.73 70 GLY A N 1
ATOM 530 C CA . GLY A 1 70 ? 13.213 32.330 44.674 1.00 9.39 70 GLY A CA 1
ATOM 531 C C . GLY A 1 70 ? 14.339 32.540 43.684 1.00 9.75 70 GLY A C 1
ATOM 532 O O . GLY A 1 70 ? 15.112 31.617 43.432 1.00 8.86 70 GLY A O 1
ATOM 533 N N . GLU A 1 71 ? 14.446 33.727 43.106 1.00 11.23 71 GLU A N 1
ATOM 534 C CA . GLU A 1 71 ? 15.532 33.962 42.169 1.00 10.33 71 GLU A CA 1
ATOM 535 C C . GLU A 1 71 ? 16.238 35.284 42.371 1.00 10.19 71 GLU A C 1
ATOM 536 O O . GLU A 1 71 ? 15.695 36.219 42.963 1.00 8.47 71 GLU A O 1
ATOM 542 N N . THR A 1 72 ? 17.472 35.315 41.879 1.00 10.17 72 THR A N 1
ATOM 543 C CA . THR A 1 72 ? 18.351 36.472 41.902 1.00 10.00 72 THR A CA 1
ATOM 544 C C . THR A 1 72 ? 18.467 36.767 40.405 1.00 10.69 72 THR A C 1
ATOM 545 O O . THR A 1 72 ? 19.411 36.326 39.742 1.00 11.80 72 THR A O 1
ATOM 549 N N . PRO A 1 73 ? 17.496 37.508 39.849 1.00 10.29 73 PRO A N 1
ATOM 550 C CA . PRO A 1 73 ? 17.468 37.851 38.424 1.00 9.86 73 PRO A CA 1
ATOM 551 C C . PRO A 1 73 ? 18.490 38.867 37.927 1.00 10.31 73 PRO A C 1
ATOM 552 O O . PRO A 1 73 ? 18.852 39.815 38.630 1.00 10.37 73 PRO A O 1
ATOM 556 N N . THR A 1 74 ? 18.970 38.652 36.708 1.00 11.08 74 THR A N 1
ATOM 557 C CA . THR A 1 74 ? 19.917 39.579 36.107 1.00 10.49 74 THR A CA 1
ATOM 558 C C . THR A 1 74 ? 19.087 40.410 35.138 1.00 9.60 74 THR A C 1
ATOM 559 O O . THR A 1 74 ? 18.423 39.881 34.248 1.00 8.44 74 THR A O 1
ATOM 563 N N . ILE A 1 75 ? 19.093 41.717 35.355 1.00 9.82 75 ILE A N 1
ATOM 564 C CA . ILE A 1 75 ? 18.327 42.635 34.524 1.00 9.37 75 ILE A CA 1
ATOM 565 C C . ILE A 1 75 ? 19.286 43.370 33.602 1.00 8.30 75 ILE A C 1
ATOM 566 O O . ILE A 1 75 ? 20.086 44.197 34.054 1.00 9.29 75 ILE A O 1
ATOM 571 N N . PRO A 1 76 ? 19.223 43.081 32.293 1.00 7.05 76 PRO A N 1
ATOM 572 C CA . PRO A 1 76 ? 20.133 43.770 31.371 1.00 7.62 76 PRO A CA 1
ATOM 573 C C . PRO A 1 76 ? 19.715 45.231 31.187 1.00 8.09 76 PRO A C 1
ATOM 574 O O . PRO A 1 76 ? 18.660 45.649 31.672 1.00 7.81 76 PRO A O 1
ATOM 578 N N . PRO A 1 77 ? 20.537 46.029 30.493 1.00 9.36 77 PRO A N 1
ATOM 579 C CA . PRO A 1 77 ? 20.189 47.440 30.281 1.00 10.41 77 PRO A CA 1
ATOM 580 C C . PRO A 1 77 ? 18.830 47.602 29.597 1.00 11.10 77 PRO A C 1
ATOM 581 O O . PRO A 1 77 ? 18.368 46.702 28.899 1.00 11.06 77 PRO A O 1
ATOM 585 N N . ASN A 1 78 ? 18.184 48.742 29.814 1.00 11.01 78 ASN A N 1
ATOM 586 C CA . ASN A 1 78 ? 16.894 49.008 29.184 1.00 12.61 78 ASN A CA 1
ATOM 587 C C . ASN A 1 78 ? 15.904 47.838 29.304 1.00 12.60 78 ASN A C 1
ATOM 588 O O . ASN A 1 78 ? 15.227 47.489 28.332 1.00 11.74 78 ASN A O 1
ATOM 593 N N . THR A 1 79 ? 15.816 47.229 30.482 1.00 11.67 79 THR A N 1
ATOM 594 C CA . THR A 1 79 ? 14.889 46.115 30.671 1.00 11.63 79 THR A CA 1
ATOM 595 C C . THR A 1 79 ? 14.157 46.277 31.987 1.00 10.63 79 THR A C 1
ATOM 596 O O . THR A 1 79 ? 14.729 46.753 32.960 1.00 12.33 79 THR A O 1
ATOM 600 N N . ALA A 1 80 ? 12.889 45.880 32.001 1.00 10.98 80 ALA A N 1
ATOM 601 C CA . ALA A 1 80 ? 12.047 45.970 33.182 1.00 10.35 80 ALA A CA 1
ATOM 602 C C . ALA A 1 80 ? 11.671 44.578 33.657 1.00 11.89 80 ALA A C 1
ATOM 603 O O . ALA A 1 80 ? 10.930 43.879 32.975 1.00 13.28 80 ALA A O 1
ATOM 605 N N . TYR A 1 81 ? 12.177 44.180 34.821 1.00 12.51 81 TYR A N 1
ATOM 606 C CA . TYR A 1 81 ? 11.868 42.870 35.381 1.00 11.74 81 TYR A CA 1
ATOM 607 C C . TYR A 1 81 ? 10.720 43.003 36.368 1.00 11.69 81 TYR A C 1
ATOM 608 O O . TYR A 1 81 ? 10.792 43.784 37.317 1.00 10.83 81 TYR A O 1
ATOM 617 N N . GLN A 1 82 ? 9.670 42.225 36.143 1.00 10.81 82 GLN A N 1
ATOM 618 C CA . GLN A 1 82 ? 8.497 42.252 36.994 1.00 11.64 82 GLN A CA 1
ATOM 619 C C . GLN A 1 82 ? 8.293 40.943 37.742 1.00 12.42 82 GLN A C 1
ATOM 620 O O . GLN A 1 82 ? 8.591 39.861 37.229 1.00 13.62 82 GLN A O 1
ATOM 626 N N . TYR A 1 83 ? 7.779 41.054 38.962 1.00 11.67 83 TYR A N 1
ATOM 627 C CA . TYR A 1 83 ? 7.498 39.891 39.787 1.00 9.93 83 TYR A CA 1
ATOM 628 C C . TYR A 1 83 ? 6.391 40.233 40.774 1.00 11.08 83 TYR A C 1
ATOM 629 O O . TYR A 1 83 ? 6.141 41.404 41.084 1.00 7.82 83 TYR A O 1
ATOM 638 N N . THR A 1 84 ? 5.726 39.201 41.267 1.00 10.97 84 THR A N 1
ATOM 639 C CA . THR A 1 84 ? 4.650 39.407 42.203 1.00 9.91 84 THR A CA 1
ATOM 640 C C . THR A 1 84 ? 4.831 38.539 43.435 1.00 10.42 84 THR A C 1
ATOM 641 O O . THR A 1 84 ? 5.244 37.385 43.341 1.00 9.45 84 THR A O 1
ATOM 645 N N . SER A 1 85 ? 4.541 39.118 44.593 1.00 8.86 85 SER A N 1
ATOM 646 C CA . SER A 1 85 ? 4.617 38.404 45.856 1.00 6.84 85 SER A CA 1
ATOM 647 C C . SER A 1 85 ? 3.471 38.945 46.700 1.00 4.47 85 SER A C 1
ATOM 648 O O . SER A 1 85 ? 2.536 39.508 46.159 1.00 4.99 85 SER A O 1
ATOM 651 N N . GLY A 1 86 ? 3.532 38.780 48.012 1.00 3.46 86 GLY A N 1
ATOM 652 C CA . GLY A 1 86 ? 2.452 39.276 48.840 1.00 3.58 86 GLY A CA 1
ATOM 653 C C . GLY A 1 86 ? 2.794 39.308 50.315 1.00 5.13 86 GLY A C 1
ATOM 654 O O . GLY A 1 86 ? 3.889 38.922 50.723 1.00 3.70 86 GLY A O 1
ATOM 655 N N . THR A 1 87 ? 1.851 39.774 51.122 1.00 5.30 87 THR A N 1
ATOM 656 C CA . THR A 1 87 ? 2.070 39.832 52.554 1.00 7.28 87 THR A CA 1
ATOM 657 C C . THR A 1 87 ? 0.732 39.883 53.264 1.00 6.24 87 THR A C 1
ATOM 658 O O . THR A 1 87 ? -0.267 40.304 52.678 1.00 5.59 87 THR A O 1
ATOM 662 N N . VAL A 1 88 ? 0.719 39.452 54.524 1.00 5.55 88 VAL A N 1
ATOM 663 C CA . VAL A 1 88 ? -0.496 39.449 55.332 1.00 4.90 88 VAL A CA 1
ATOM 664 C C . VAL A 1 88 ? -0.387 40.475 56.455 1.00 4.68 88 VAL A C 1
ATOM 665 O O . VAL A 1 88 ? 0.539 40.414 57.255 1.00 4.78 88 VAL A O 1
ATOM 669 N N . LEU A 1 89 ? -1.324 41.417 56.521 1.00 5.12 89 LEU A N 1
ATOM 670 C CA . LEU A 1 89 ? -1.289 42.425 57.582 1.00 4.99 89 LEU A CA 1
ATOM 671 C C . LEU A 1 89 ? -2.354 42.161 58.629 1.00 3.65 89 LEU A C 1
ATOM 672 O O . LEU A 1 89 ? -3.376 41.549 58.330 1.00 2.59 89 LEU A O 1
ATOM 677 N N . ASP A 1 90 ? -2.120 42.633 59.851 1.00 2.86 90 ASP A N 1
ATOM 678 C CA . ASP A 1 90 ? -3.111 42.465 60.907 1.00 5.74 90 ASP A CA 1
ATOM 679 C C . ASP A 1 90 ? -4.082 43.647 60.922 1.00 4.04 90 ASP A C 1
ATOM 680 O O . ASP A 1 90 ? -4.995 43.695 61.745 1.00 7.40 90 ASP A O 1
ATOM 685 N N . THR A 1 91 ? -3.874 44.598 60.011 1.00 4.65 91 THR A N 1
ATOM 686 C CA . THR A 1 91 ? -4.756 45.772 59.862 1.00 6.09 91 THR A CA 1
ATOM 687 C C . THR A 1 91 ? -5.040 45.965 58.368 1.00 5.21 91 THR A C 1
ATOM 688 O O . THR A 1 91 ? -4.231 45.581 57.536 1.00 4.64 91 THR A O 1
ATOM 692 N N . PRO A 1 92 ? -6.201 46.545 58.015 1.00 5.43 92 PRO A N 1
ATOM 693 C CA . PRO A 1 92 ? -6.555 46.766 56.608 1.00 4.49 92 PRO A CA 1
ATOM 694 C C . PRO A 1 92 ? -5.732 47.838 55.903 1.00 4.83 92 PRO A C 1
ATOM 695 O O . PRO A 1 92 ? -5.916 48.097 54.709 1.00 5.35 92 PRO A O 1
ATOM 699 N N . PHE A 1 93 ? -4.831 48.469 56.645 1.00 4.63 93 PHE A N 1
ATOM 700 C CA . PHE A 1 93 ? -3.962 49.488 56.077 1.00 1.40 93 PHE A CA 1
ATOM 701 C C . PHE A 1 93 ? -2.562 49.302 56.613 1.00 1.23 93 PHE A C 1
ATOM 702 O O . PHE A 1 93 ? -2.382 48.895 57.760 1.00 1.00 93 PHE A O 1
ATOM 710 N N . GLY A 1 94 ? -1.577 49.618 55.781 1.00 1.41 94 GLY A N 1
ATOM 711 C CA . GLY A 1 94 ? -0.191 49.488 56.183 1.00 4.12 94 GLY A CA 1
ATOM 712 C C . GLY A 1 94 ? 0.718 50.064 55.117 1.00 5.15 94 GLY A C 1
ATOM 713 O O . GLY A 1 94 ? 0.256 50.463 54.043 1.00 6.62 94 GLY A O 1
ATOM 714 N N . ILE A 1 95 ? 2.013 50.089 55.409 1.00 6.42 95 ILE A N 1
ATOM 715 C CA . ILE A 1 95 ? 3.011 50.625 54.490 1.00 8.21 95 ILE A CA 1
ATOM 716 C C . ILE A 1 95 ? 4.228 49.700 54.340 1.00 8.53 95 ILE A C 1
ATOM 717 O O . ILE A 1 95 ? 4.623 48.995 55.273 1.00 6.11 95 ILE A O 1
ATOM 730 N N . TYR A 1 97 ? 8.341 49.450 52.529 1.00 8.80 97 TYR A N 1
ATOM 731 C CA . TYR A 1 97 ? 9.474 50.147 51.929 1.00 12.18 97 TYR A CA 1
ATOM 732 C C . TYR A 1 97 ? 10.730 49.337 52.225 1.00 10.51 97 TYR A C 1
ATOM 733 O O . TYR A 1 97 ? 10.687 48.400 53.019 1.00 11.25 97 TYR A O 1
ATOM 742 N N . GLY A 1 98 ? 11.838 49.679 51.578 1.00 11.29 98 GLY A N 1
ATOM 743 C CA . GLY A 1 98 ? 13.071 48.946 51.808 1.00 11.76 98 GLY A CA 1
ATOM 744 C C . GLY A 1 98 ? 14.083 49.107 50.689 1.00 13.05 98 GLY A C 1
ATOM 745 O O . GLY A 1 98 ? 14.106 50.133 50.002 1.00 14.55 98 GLY A O 1
ATOM 746 N N . THR A 1 99 ? 14.927 48.097 50.504 1.00 12.50 99 THR A N 1
ATOM 747 C CA . THR A 1 99 ? 15.942 48.146 49.465 1.00 11.10 99 THR A CA 1
ATOM 748 C C . THR A 1 99 ? 16.257 46.771 48.904 1.00 10.16 99 THR A C 1
ATOM 749 O O . THR A 1 99 ? 15.970 45.750 49.521 1.00 9.02 99 THR A O 1
ATOM 753 N N . TYR A 1 100 ? 16.843 46.772 47.714 1.00 9.73 100 TYR A N 1
ATOM 754 C CA . TYR A 1 100 ? 17.258 45.561 47.029 1.00 8.97 100 TYR A CA 1
ATOM 755 C C . TYR A 1 100 ? 18.771 45.650 46.946 1.00 10.70 100 TYR A C 1
ATOM 756 O O . TYR A 1 100 ? 19.310 46.695 46.573 1.00 13.53 100 TYR A O 1
ATOM 765 N N . GLY A 1 101 ? 19.464 44.577 47.305 1.00 11.36 101 GLY A N 1
ATOM 766 C CA . GLY A 1 101 ? 20.913 44.597 47.222 1.00 12.44 101 GLY A CA 1
ATOM 767 C C . GLY A 1 101 ? 21.315 44.217 45.810 1.00 13.88 101 GLY A C 1
ATOM 768 O O . GLY A 1 101 ? 21.244 43.046 45.445 1.00 12.76 101 GLY A O 1
ATOM 777 N N . VAL A 1 103 ? 24.017 44.078 42.383 1.00 21.17 103 VAL A N 1
ATOM 778 C CA . VAL A 1 103 ? 25.422 43.907 42.040 1.00 23.24 103 VAL A CA 1
ATOM 779 C C . VAL A 1 103 ? 25.489 44.053 40.524 1.00 24.51 103 VAL A C 1
ATOM 780 O O . VAL A 1 103 ? 24.651 43.503 39.804 1.00 24.58 103 VAL A O 1
ATOM 784 N N . SER A 1 104 ? 26.468 44.814 40.041 1.00 25.51 104 SER A N 1
ATOM 785 C CA . SER A 1 104 ? 26.613 45.044 38.608 1.00 26.66 104 SER A CA 1
ATOM 786 C C . SER A 1 104 ? 27.553 44.050 37.941 1.00 27.81 104 SER A C 1
ATOM 787 O O . SER A 1 104 ? 28.310 43.343 38.608 1.00 27.10 104 SER A O 1
ATOM 790 N N . GLU A 1 105 ? 27.484 44.006 36.615 1.00 29.94 105 GLU A N 1
ATOM 791 C CA . GLU A 1 105 ? 28.332 43.132 35.815 1.00 33.10 105 GLU A CA 1
ATOM 792 C C . GLU A 1 105 ? 29.781 43.360 36.236 1.00 34.73 105 GLU A C 1
ATOM 793 O O . GLU A 1 105 ? 30.572 42.418 36.322 1.00 35.09 105 GLU A O 1
ATOM 799 N N . SER A 1 106 ? 30.117 44.620 36.502 1.00 36.38 106 SER A N 1
ATOM 800 C CA . SER A 1 106 ? 31.470 44.989 36.910 1.00 38.45 106 SER A CA 1
ATOM 801 C C . SER A 1 106 ? 31.790 44.518 38.325 1.00 39.29 106 SER A C 1
ATOM 802 O O . SER A 1 106 ? 32.906 44.717 38.807 1.00 40.57 106 SER A O 1
ATOM 805 N N . GLY A 1 107 ? 30.808 43.904 38.985 1.00 39.12 107 GLY A N 1
ATOM 806 C CA . GLY A 1 107 ? 31.009 43.396 40.333 1.00 37.91 107 GLY A CA 1
ATOM 807 C C . GLY A 1 107 ? 30.706 44.353 41.473 1.00 37.65 107 GLY A C 1
ATOM 808 O O . GLY A 1 107 ? 30.732 43.958 42.638 1.00 37.14 107 GLY A O 1
ATOM 809 N N . GLU A 1 108 ? 30.407 45.608 41.151 1.00 38.10 108 GLU A N 1
ATOM 810 C CA . GLU A 1 108 ? 30.122 46.594 42.183 1.00 38.56 108 GLU A CA 1
ATOM 811 C C . GLU A 1 108 ? 28.744 46.418 42.811 1.00 37.51 108 GLU A C 1
ATOM 812 O O . GLU A 1 108 ? 27.753 46.169 42.120 1.00 36.28 108 GLU A O 1
ATOM 818 N N . HIS A 1 109 ? 28.701 46.561 44.132 1.00 36.15 109 HIS A N 1
ATOM 819 C CA . HIS A 1 109 ? 27.472 46.424 44.907 1.00 34.76 109 HIS A CA 1
ATOM 820 C C . HIS A 1 109 ? 26.835 47.770 45.244 1.00 32.40 109 HIS A C 1
ATOM 821 O O . HIS A 1 109 ? 27.515 48.698 45.676 1.00 32.71 109 HIS A O 1
ATOM 828 N N . PHE A 1 110 ? 25.525 47.867 45.052 1.00 29.56 110 PHE A N 1
ATOM 829 C CA . PHE A 1 110 ? 24.803 49.094 45.368 1.00 27.27 110 PHE A CA 1
ATOM 830 C C . PHE A 1 110 ? 23.360 48.755 45.718 1.00 25.87 110 PHE A C 1
ATOM 831 O O . PHE A 1 110 ? 22.940 47.606 45.587 1.00 25.09 110 PHE A O 1
ATOM 839 N N . ASN A 1 111 ? 22.600 49.751 46.160 1.00 24.23 111 ASN A N 1
ATOM 840 C CA . ASN A 1 111 ? 21.218 49.508 46.538 1.00 22.97 111 ASN A CA 1
ATOM 841 C C . ASN A 1 111 ? 20.192 50.225 45.681 1.00 22.54 111 ASN A C 1
ATOM 842 O O . ASN A 1 111 ? 20.395 51.364 45.268 1.00 22.99 111 ASN A O 1
ATOM 847 N N . ALA A 1 112 ? 19.095 49.527 45.408 1.00 20.92 112 ALA A N 1
ATOM 848 C CA . ALA A 1 112 ? 17.983 50.076 44.646 1.00 19.19 112 ALA A CA 1
ATOM 849 C C . ALA A 1 112 ? 16.933 50.366 45.714 1.00 18.47 112 ALA A C 1
ATOM 850 O O . ALA A 1 112 ? 16.459 49.450 46.387 1.00 18.91 112 ALA A O 1
ATOM 852 N N . ILE A 1 113 ? 16.592 51.637 45.889 1.00 17.91 113 ILE A N 1
ATOM 853 C CA . ILE A 1 113 ? 15.618 52.025 46.895 1.00 16.65 113 ILE A CA 1
ATOM 854 C C . ILE A 1 113 ? 14.197 51.713 46.467 1.00 16.34 113 ILE A C 1
ATOM 855 O O . ILE A 1 113 ? 13.834 51.866 45.304 1.00 15.24 113 ILE A O 1
ATOM 860 N N . ILE A 1 114 ? 13.403 51.262 47.430 1.00 15.76 114 ILE A N 1
ATOM 861 C CA . ILE A 1 114 ? 12.005 50.951 47.200 1.00 15.23 114 ILE A CA 1
ATOM 862 C C . ILE A 1 114 ? 11.214 51.947 48.046 1.00 14.33 114 ILE A C 1
ATOM 863 O O . ILE A 1 114 ? 11.080 51.774 49.255 1.00 14.17 114 ILE A O 1
ATOM 868 N N . LYS A 1 115 ? 10.709 52.995 47.402 1.00 14.33 115 LYS A N 1
ATOM 869 C CA . LYS A 1 115 ? 9.942 54.032 48.083 1.00 15.66 115 LYS A CA 1
ATOM 870 C C . LYS A 1 115 ? 8.757 53.444 48.823 1.00 14.57 115 LYS A C 1
ATOM 871 O O . LYS A 1 115 ? 8.215 52.409 48.431 1.00 13.97 115 LYS A O 1
ATOM 877 N N . PRO A 1 116 ? 8.336 54.100 49.913 1.00 14.14 116 PRO A N 1
ATOM 878 C CA . PRO A 1 116 ? 7.191 53.574 50.655 1.00 12.05 116 PRO A CA 1
ATOM 879 C C . PRO A 1 116 ? 5.906 53.591 49.823 1.00 11.52 116 PRO A C 1
ATOM 880 O O . PRO A 1 116 ? 5.621 54.555 49.113 1.00 14.02 116 PRO A O 1
ATOM 884 N N . PHE A 1 117 ? 5.150 52.503 49.897 1.00 8.16 117 PHE A N 1
ATOM 885 C CA . PHE A 1 117 ? 3.883 52.387 49.192 1.00 7.74 117 PHE A CA 1
ATOM 886 C C . PHE A 1 117 ? 2.881 51.768 50.168 1.00 8.49 117 PHE A C 1
ATOM 887 O O . PHE A 1 117 ? 3.256 51.030 51.079 1.00 8.95 117 PHE A O 1
ATOM 895 N N . ARG A 1 118 ? 1.609 52.082 49.968 1.00 8.98 118 ARG A N 1
ATOM 896 C CA . ARG A 1 118 ? 0.543 51.621 50.838 1.00 10.33 118 ARG A CA 1
ATOM 897 C C . ARG A 1 118 ? -0.076 50.289 50.485 1.00 11.11 118 ARG A C 1
ATOM 898 O O . ARG A 1 118 ? 0.073 49.779 49.374 1.00 11.25 118 ARG A O 1
ATOM 906 N N . LEU A 1 119 ? -0.771 49.738 51.471 1.00 9.37 119 LEU A N 1
ATOM 907 C CA . LEU A 1 119 ? -1.509 48.499 51.334 1.00 7.73 119 LEU A CA 1
ATOM 908 C C . LEU A 1 119 ? -2.829 48.904 51.974 1.00 5.58 119 LEU A C 1
ATOM 909 O O . LEU A 1 119 ? -2.853 49.324 53.122 1.00 8.14 119 LEU A O 1
ATOM 914 N N . ALA A 1 120 ? -3.922 48.827 51.232 1.00 4.08 120 ALA A N 1
ATOM 915 C CA . ALA A 1 120 ? -5.195 49.213 51.809 1.00 5.96 120 ALA A CA 1
ATOM 916 C C . ALA A 1 120 ? -6.361 48.487 51.171 1.00 7.79 120 ALA A C 1
ATOM 917 O O . ALA A 1 120 ? -6.392 48.283 49.952 1.00 8.48 120 ALA A O 1
ATOM 919 N N . THR A 1 121 ? -7.316 48.081 52.003 1.00 9.57 121 THR A N 1
ATOM 920 C CA . THR A 1 121 ? -8.493 47.401 51.500 1.00 11.68 121 THR A CA 1
ATOM 921 C C . THR A 1 121 ? -9.271 48.488 50.790 1.00 14.92 121 THR A C 1
ATOM 922 O O . THR A 1 121 ? -9.358 49.605 51.279 1.00 15.60 121 THR A O 1
ATOM 926 N N . PRO A 1 122 ? -9.845 48.181 49.624 1.00 18.24 122 PRO A N 1
ATOM 927 C CA . PRO A 1 122 ? -10.600 49.211 48.901 1.00 20.50 122 PRO A CA 1
ATOM 928 C C . PRO A 1 122 ? -11.649 49.970 49.719 1.00 20.83 122 PRO A C 1
ATOM 929 O O . PRO A 1 122 ? -12.323 49.398 50.587 1.00 20.79 122 PRO A O 1
ATOM 933 N N . GLY A 1 123 ? -11.760 51.267 49.434 1.00 19.82 123 GLY A N 1
ATOM 934 C CA . GLY A 1 123 ? -12.732 52.115 50.102 1.00 19.96 123 GLY A CA 1
ATOM 935 C C . GLY A 1 123 ? -12.633 52.198 51.610 1.00 19.56 123 GLY A C 1
ATOM 936 O O . GLY A 1 123 ? -13.639 52.360 52.299 1.00 17.73 123 GLY A O 1
ATOM 937 N N . LEU A 1 124 ? -11.418 52.082 52.127 1.00 21.04 124 LEU A N 1
ATOM 938 C CA . LEU A 1 124 ? -11.196 52.162 53.561 1.00 22.16 124 LEU A CA 1
ATOM 939 C C . LEU A 1 124 ? -11.513 53.597 53.986 1.00 23.81 124 LEU A C 1
ATOM 940 O O . LEU A 1 124 ? -12.047 53.841 55.070 1.00 24.38 124 LEU A O 1
ATOM 945 N N . LEU A 1 125 ? -11.197 54.540 53.104 1.00 24.15 125 LEU A N 1
ATOM 946 C CA . LEU A 1 125 ? -11.447 55.953 53.355 1.00 26.71 125 LEU A CA 1
ATOM 947 C C . LEU A 1 125 ? -12.463 56.430 52.314 1.00 27.43 125 LEU A C 1
ATOM 948 O O . LEU A 1 125 ? -12.266 56.220 51.120 1.00 28.16 125 LEU A O 1
ATOM 953 N N . HIS A 1 126 ? -13.550 57.060 52.751 1.00 28.57 126 HIS A N 1
ATOM 954 C CA . HIS A 1 126 ? -14.555 57.507 51.792 1.00 29.94 126 HIS A CA 1
ATOM 955 C C . HIS A 1 126 ? -13.999 58.496 50.770 1.00 29.26 126 HIS A C 1
ATOM 956 O O . HIS A 1 126 ? -13.047 59.237 51.029 1.00 28.85 126 HIS A O 1
ATOM 963 N N . LEU A 1 127 ? -14.601 58.473 49.592 1.00 28.58 127 LEU A N 1
ATOM 964 C CA . LEU A 1 127 ? -14.195 59.309 48.475 1.00 27.89 127 LEU A CA 1
ATOM 965 C C . LEU A 1 127 ? -14.457 60.797 48.715 1.00 27.11 127 LEU A C 1
ATOM 966 O O . LEU A 1 127 ? -15.481 61.167 49.288 1.00 26.57 127 LEU A O 1
ATOM 971 N N . GLU A 1 128 ? -13.520 61.640 48.286 1.00 26.02 128 GLU A N 1
ATOM 972 C CA . GLU A 1 128 ? -13.670 63.090 48.405 1.00 27.07 128 GLU A CA 1
ATOM 973 C C . GLU A 1 128 ? -14.261 63.609 47.094 1.00 26.15 128 GLU A C 1
ATOM 974 O O . GLU A 1 128 ? -13.979 63.070 46.027 1.00 24.19 128 GLU A O 1
ATOM 980 N N . HIS A 1 129 ? -15.065 64.660 47.164 1.00 26.20 129 HIS A N 1
ATOM 981 C CA . HIS A 1 129 ? -15.696 65.166 45.959 1.00 27.05 129 HIS A CA 1
ATOM 982 C C . HIS A 1 129 ? -15.380 66.597 45.555 1.00 27.01 129 HIS A C 1
ATOM 983 O O . HIS A 1 129 ? -15.458 67.521 46.364 1.00 27.98 129 HIS A O 1
ATOM 990 N N . HIS A 1 130 ? -15.029 66.759 44.283 1.00 26.63 130 HIS A N 1
ATOM 991 C CA . HIS A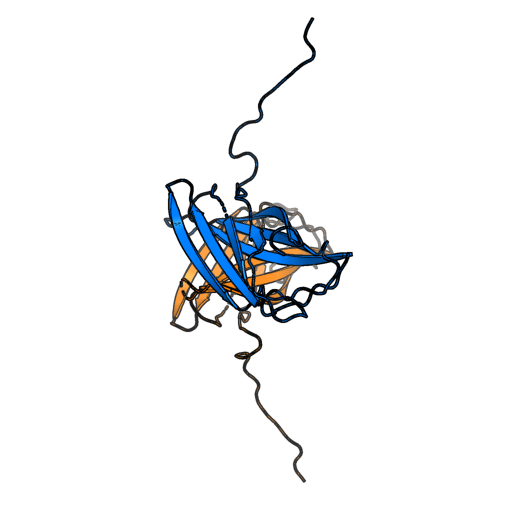 1 130 ? -14.712 68.058 43.688 1.00 27.88 130 HIS A CA 1
ATOM 992 C C . HIS A 1 130 ? -15.695 68.305 42.543 1.00 28.77 130 HIS A C 1
ATOM 993 O O . HIS A 1 130 ? -16.231 67.361 41.965 1.00 27.43 130 HIS A O 1
ATOM 1000 N N . HIS A 1 131 ? -15.926 69.570 42.215 1.00 30.66 131 HIS A N 1
ATOM 1001 C CA . HIS A 1 131 ? -16.826 69.908 41.119 1.00 34.75 131 HIS A CA 1
ATOM 1002 C C . HIS A 1 131 ? -16.460 71.268 40.529 1.00 34.92 131 HIS A C 1
ATOM 1003 O O . HIS A 1 131 ? -15.951 72.141 41.233 1.00 34.39 131 HIS A O 1
ATOM 1010 N N . HIS A 1 132 ? -16.705 71.435 39.233 1.00 36.35 132 HIS A N 1
ATOM 1011 C CA . HIS A 1 132 ? -16.417 72.691 38.554 1.00 37.75 132 HIS A CA 1
ATOM 1012 C C . HIS A 1 132 ? -17.296 73.767 39.181 1.00 39.87 132 HIS A C 1
ATOM 1013 O O . HIS A 1 132 ? -18.521 73.702 39.091 1.00 39.52 132 HIS A O 1
ATOM 1020 N N . HIS A 1 133 ? -16.670 74.746 39.828 1.00 43.97 133 HIS A N 1
ATOM 1021 C CA . HIS A 1 133 ? -17.409 75.819 40.491 1.00 49.79 133 HIS A CA 1
ATOM 1022 C C . HIS A 1 133 ? -18.018 76.817 39.516 1.00 52.14 133 HIS A C 1
ATOM 1023 O O . HIS A 1 133 ? -17.726 76.792 38.322 1.00 52.37 133 HIS A O 1
ATOM 1030 N N . HIS A 1 134 ? -18.866 77.694 40.044 1.00 55.47 134 HIS A N 1
ATOM 1031 C CA . HIS A 1 134 ? -19.527 78.729 39.253 1.00 58.25 134 HIS A CA 1
ATOM 1032 C C . HIS A 1 134 ? -20.586 78.148 38.316 1.00 58.73 134 HIS A C 1
ATOM 1033 O O . HIS A 1 134 ? -21.736 78.635 38.359 1.00 58.21 134 HIS A O 1
ATOM 1041 N N . ALA B 1 3 ? -29.026 20.034 41.908 1.00 50.63 3 ALA B N 1
ATOM 1042 C CA . ALA B 1 3 ? -29.030 20.812 43.187 1.00 50.33 3 ALA B CA 1
ATOM 1043 C C . ALA B 1 3 ? -28.287 20.064 44.301 1.00 49.39 3 ALA B C 1
ATOM 1044 O O . ALA B 1 3 ? -27.628 20.676 45.146 1.00 49.48 3 ALA B O 1
ATOM 1046 N N . LEU B 1 4 ? -28.399 18.737 44.288 1.00 47.77 4 LEU B N 1
ATOM 1047 C CA . LEU B 1 4 ? -27.753 17.874 45.274 1.00 46.42 4 LEU B CA 1
ATOM 1048 C C . LEU B 1 4 ? -26.237 18.065 45.283 1.00 45.90 4 LEU B C 1
ATOM 1049 O O . LEU B 1 4 ? -25.669 18.678 44.378 1.00 45.53 4 LEU B O 1
ATOM 1054 N N . ASP B 1 5 ? -25.582 17.542 46.313 1.00 45.31 5 ASP B N 1
ATOM 1055 C CA . ASP B 1 5 ? -24.139 17.657 46.399 1.00 44.54 5 ASP B CA 1
ATOM 1056 C C . ASP B 1 5 ? -23.534 16.890 45.222 1.00 42.82 5 ASP B C 1
ATOM 1057 O O . ASP B 1 5 ? -24.251 16.202 44.490 1.00 43.13 5 ASP B O 1
ATOM 1062 N N . ASN B 1 6 ? -22.223 17.008 45.041 1.00 39.43 6 ASN B N 1
ATOM 1063 C CA . ASN B 1 6 ? -21.528 16.346 43.941 1.00 36.03 6 ASN B CA 1
ATOM 1064 C C . ASN B 1 6 ? -21.804 17.059 42.623 1.00 32.11 6 ASN B C 1
ATOM 1065 O O . ASN B 1 6 ? -21.155 16.769 41.621 1.00 32.01 6 ASN B O 1
ATOM 1070 N N . SER B 1 7 ? -22.765 17.984 42.620 1.00 26.71 7 SER B N 1
ATOM 1071 C CA . SER B 1 7 ? -23.095 18.726 41.401 1.00 22.81 7 SER B CA 1
ATOM 1072 C C . SER B 1 7 ? -22.038 19.804 41.187 1.00 21.18 7 SER B C 1
ATOM 1073 O O . SER B 1 7 ? -21.969 20.428 40.127 1.00 20.24 7 SER B O 1
ATOM 1076 N N . ILE B 1 8 ? -21.215 20.007 42.213 1.00 18.72 8 ILE B N 1
ATOM 1077 C CA . ILE B 1 8 ? -20.137 20.985 42.175 1.00 17.07 8 ILE B CA 1
ATOM 1078 C C . ILE B 1 8 ? -18.793 20.289 42.372 1.00 16.51 8 ILE B C 1
ATOM 1079 O O . ILE B 1 8 ? -18.578 19.619 43.377 1.00 14.76 8 ILE B O 1
ATOM 1084 N N . ARG B 1 9 ? -17.893 20.455 41.410 1.00 16.53 9 ARG B N 1
ATOM 1085 C CA . ARG B 1 9 ? -16.569 19.855 41.492 1.00 18.45 9 ARG B CA 1
ATOM 1086 C C . ARG B 1 9 ? -15.529 20.953 41.729 1.00 17.85 9 ARG B C 1
ATOM 1087 O O . ARG B 1 9 ? -15.540 21.989 41.054 1.00 17.52 9 ARG B O 1
ATOM 1095 N N . VAL B 1 10 ? -14.631 20.723 42.681 1.00 14.67 10 VAL B N 1
ATOM 1096 C CA . VAL B 1 10 ? -13.601 21.695 42.999 1.00 13.50 10 VAL B CA 1
ATOM 1097 C C . VAL B 1 10 ? -12.224 21.146 42.654 1.00 13.88 10 VAL B C 1
ATOM 1098 O O . VAL B 1 10 ? -11.819 20.106 43.166 1.00 15.44 10 VAL B O 1
ATOM 1102 N N . GLU B 1 11 ? -11.508 21.855 41.788 1.00 13.98 11 GLU B N 1
ATOM 1103 C CA . GLU B 1 11 ? -10.168 21.454 41.366 1.00 14.13 11 GLU B CA 1
ATOM 1104 C C . GLU B 1 11 ? -9.156 22.456 41.925 1.00 12.47 11 GLU B C 1
ATOM 1105 O O . GLU B 1 11 ? -9.439 23.650 41.997 1.00 12.84 11 GLU B O 1
ATOM 1111 N N . VAL B 1 12 ? -7.981 21.977 42.322 1.00 10.93 12 VAL B N 1
ATOM 1112 C CA . VAL B 1 12 ? -6.999 22.862 42.920 1.00 9.80 12 VAL B CA 1
ATOM 1113 C C . VAL B 1 12 ? -5.552 22.729 42.451 1.00 11.76 12 VAL B C 1
ATOM 1114 O O . VAL B 1 12 ? -5.054 21.625 42.203 1.00 11.47 12 VAL B O 1
ATOM 1118 N N . LYS B 1 13 ? -4.892 23.883 42.351 1.00 11.29 13 LYS B N 1
ATOM 1119 C CA . LYS B 1 13 ? -3.482 23.998 41.979 1.00 11.49 13 LYS B CA 1
ATOM 1120 C C . LYS B 1 13 ? -2.869 25.001 42.962 1.00 10.05 13 LYS B C 1
ATOM 1121 O O . LYS B 1 13 ? -3.532 25.960 43.386 1.00 7.11 13 LYS B O 1
ATOM 1127 N N . THR B 1 14 ? -1.611 24.783 43.325 1.00 7.13 14 THR B N 1
ATOM 1128 C CA . THR B 1 14 ? -0.952 25.670 44.266 1.00 8.05 14 THR B CA 1
ATOM 1129 C C . THR B 1 14 ? 0.435 26.035 43.777 1.00 8.36 14 THR B C 1
ATOM 1130 O O . THR B 1 14 ? 0.949 25.456 42.822 1.00 9.31 14 THR B O 1
ATOM 1134 N N . GLU B 1 15 ? 1.049 26.993 44.454 1.00 7.52 15 GLU B N 1
ATOM 1135 C CA . GLU B 1 15 ? 2.381 27.412 44.084 1.00 9.78 15 GLU B CA 1
ATOM 1136 C C . GLU B 1 15 ? 3.079 28.136 45.228 1.00 8.53 15 GLU B C 1
ATOM 1137 O O . GLU B 1 15 ? 2.558 29.117 45.778 1.00 8.16 15 GLU B O 1
ATOM 1143 N N . TYR B 1 16 ? 4.255 27.628 45.588 1.00 5.60 16 TYR B N 1
ATOM 1144 C CA . TYR B 1 16 ? 5.056 28.229 46.637 1.00 5.92 16 TYR B CA 1
ATOM 1145 C C . TYR B 1 16 ? 5.529 29.548 46.059 1.00 5.86 16 TYR B C 1
ATOM 1146 O O . TYR B 1 16 ? 6.185 29.575 45.014 1.00 5.80 16 TYR B O 1
ATOM 1155 N N . ILE B 1 17 ? 5.201 30.644 46.731 1.00 5.24 17 ILE B N 1
ATOM 1156 C CA . ILE B 1 17 ? 5.574 31.947 46.218 1.00 4.04 17 ILE B CA 1
ATOM 1157 C C . ILE B 1 17 ? 6.888 32.521 46.700 1.00 5.13 17 ILE B C 1
ATOM 1158 O O . ILE B 1 17 ? 7.745 32.870 45.884 1.00 2.97 17 ILE B O 1
ATOM 1163 N N . GLU B 1 18 ? 7.051 32.621 48.018 1.00 7.04 18 GLU B N 1
ATOM 1164 C CA . GLU B 1 18 ? 8.260 33.220 48.571 1.00 9.29 18 GLU B CA 1
ATOM 1165 C C . GLU B 1 18 ? 8.406 33.043 50.090 1.00 10.73 18 GLU B C 1
ATOM 1166 O O . GLU B 1 18 ? 7.413 33.096 50.827 1.00 11.07 18 GLU B O 1
ATOM 1172 N N . GLN B 1 19 ? 9.642 32.845 50.550 1.00 11.23 19 GLN B N 1
ATOM 1173 C CA . GLN B 1 19 ? 9.912 32.692 51.978 1.00 15.89 19 GLN B CA 1
ATOM 1174 C C . GLN B 1 19 ? 10.069 34.059 52.645 1.00 17.77 19 GLN B C 1
ATOM 1175 O O . GLN B 1 19 ? 10.851 34.887 52.186 1.00 20.27 19 GLN B O 1
ATOM 1181 N N . GLN B 1 20 ? 9.332 34.291 53.727 1.00 19.48 20 GLN B N 1
ATOM 1182 C CA . GLN B 1 20 ? 9.409 35.562 54.442 1.00 21.84 20 GLN B CA 1
ATOM 1183 C C . GLN B 1 20 ? 10.172 35.448 55.760 1.00 23.09 20 GLN B C 1
ATOM 1184 O O . GLN B 1 20 ? 9.565 35.376 56.827 1.00 22.53 20 GLN B O 1
ATOM 1190 N N . SER B 1 21 ? 11.502 35.448 55.675 1.00 25.07 21 SER B N 1
ATOM 1191 C CA . SER B 1 21 ? 12.363 35.342 56.854 1.00 26.42 21 SER B CA 1
ATOM 1192 C C . SER B 1 21 ? 12.339 36.626 57.667 1.00 26.44 21 SER B C 1
ATOM 1193 O O . SER B 1 21 ? 12.657 37.695 57.156 1.00 25.73 21 SER B O 1
ATOM 1196 N N . SER B 1 22 ? 11.964 36.511 58.936 1.00 27.21 22 SER B N 1
ATOM 1197 C CA . SER B 1 22 ? 11.896 37.664 59.821 1.00 28.75 22 SER B CA 1
ATOM 1198 C C . SER B 1 22 ? 13.016 37.623 60.850 1.00 28.67 22 SER B C 1
ATOM 1199 O O . SER B 1 22 ? 13.913 36.786 60.762 1.00 28.61 22 SER B O 1
ATOM 1202 N N . GLU B 1 26 ? 10.491 32.277 60.583 1.00 29.24 26 GLU B N 1
ATOM 1203 C CA . GLU B 1 26 ? 10.281 32.069 59.154 1.00 29.80 26 GLU B CA 1
ATOM 1204 C C . GLU B 1 26 ? 8.807 31.848 58.807 1.00 27.40 26 GLU B C 1
ATOM 1205 O O . GLU B 1 26 ? 8.071 31.202 59.550 1.00 27.24 26 GLU B O 1
ATOM 1211 N N . LYS B 1 27 ? 8.391 32.407 57.673 1.00 25.52 27 LYS B N 1
ATOM 1212 C CA . LYS B 1 27 ? 7.017 32.294 57.178 1.00 22.74 27 LYS B CA 1
ATOM 1213 C C . LYS B 1 27 ? 7.098 31.890 55.711 1.00 20.52 27 LYS B C 1
ATOM 1214 O O . LYS B 1 27 ? 8.100 32.163 55.044 1.00 20.65 27 LYS B O 1
ATOM 1220 N N . TYR B 1 28 ? 6.056 31.247 55.198 1.00 15.70 28 TYR B N 1
ATOM 1221 C CA . TYR B 1 28 ? 6.079 30.831 53.804 1.00 12.49 28 TYR B CA 1
ATOM 1222 C C . TYR B 1 28 ? 4.780 31.164 53.091 1.00 9.75 28 TYR B C 1
ATOM 1223 O O . TYR B 1 28 ? 3.710 30.714 53.493 1.00 9.69 28 TYR B O 1
ATOM 1232 N N . LEU B 1 29 ? 4.881 31.961 52.029 1.00 7.27 29 LEU B N 1
ATOM 1233 C CA . LEU B 1 29 ? 3.705 32.376 51.262 1.00 5.84 29 LEU B CA 1
ATOM 1234 C C . LEU B 1 29 ? 3.407 31.442 50.097 1.00 4.97 29 LEU B C 1
ATOM 1235 O O . LEU B 1 29 ? 4.270 31.181 49.256 1.00 3.86 29 LEU B O 1
ATOM 1240 N N . PHE B 1 30 ? 2.172 30.953 50.055 1.00 4.27 30 PHE B N 1
ATOM 1241 C CA . PHE B 1 30 ? 1.720 30.066 48.990 1.00 4.12 30 PHE B CA 1
ATOM 1242 C C . PHE B 1 30 ? 0.532 30.717 48.304 1.00 4.78 30 PHE B C 1
ATOM 1243 O O . PHE B 1 30 ? -0.168 31.532 48.914 1.00 3.98 30 PHE B O 1
ATOM 1251 N N . SER B 1 31 ? 0.306 30.359 47.044 1.00 4.35 31 SER B N 1
ATOM 1252 C CA . SER B 1 31 ? -0.843 30.866 46.305 1.00 4.46 31 SER B CA 1
ATOM 1253 C C . SER B 1 31 ? -1.602 29.619 45.884 1.00 4.35 31 SER B C 1
ATOM 1254 O O . SER B 1 31 ? -1.011 28.552 45.743 1.00 2.59 31 SER B O 1
ATOM 1257 N N . TYR B 1 32 ? -2.910 29.739 45.716 1.00 5.23 32 TYR B N 1
ATOM 1258 C CA . TYR B 1 32 ? -3.706 28.612 45.281 1.00 6.22 32 TYR B CA 1
ATOM 1259 C C . TYR B 1 32 ? -4.767 29.115 44.329 1.00 8.07 32 TYR B C 1
ATOM 1260 O O . TYR B 1 32 ? -5.408 30.134 44.573 1.00 10.68 32 TYR B O 1
ATOM 1269 N N . THR B 1 33 ? -4.911 28.405 43.218 1.00 10.25 33 THR B N 1
ATOM 1270 C CA . THR B 1 33 ? -5.868 28.745 42.176 1.00 10.31 33 THR B CA 1
ATOM 1271 C C . THR B 1 33 ? -6.912 27.646 42.155 1.00 10.28 33 THR B C 1
ATOM 1272 O O . THR B 1 33 ? -6.611 26.483 41.883 1.00 11.84 33 THR B O 1
ATOM 1276 N N . ILE B 1 34 ? -8.146 28.029 42.447 1.00 9.70 34 ILE B N 1
ATOM 1277 C CA . ILE B 1 34 ? -9.245 27.089 42.503 1.00 8.29 34 ILE B CA 1
ATOM 1278 C C . ILE B 1 34 ? -10.236 27.279 41.358 1.00 9.32 34 ILE B C 1
ATOM 1279 O O . ILE B 1 34 ? -10.597 28.404 41.007 1.00 9.74 34 ILE B O 1
ATOM 1284 N N . THR B 1 35 ? -10.649 26.168 40.757 1.00 10.17 35 THR B N 1
ATOM 1285 C CA . THR B 1 35 ? -11.629 26.204 39.682 1.00 9.13 35 THR B CA 1
ATOM 1286 C C . THR B 1 35 ? -12.850 25.484 40.229 1.00 10.82 35 THR B C 1
ATOM 1287 O O . THR B 1 35 ? -12.781 24.303 40.590 1.00 10.07 35 THR B O 1
ATOM 1291 N N . ILE B 1 36 ? -13.956 26.212 40.317 1.00 10.05 36 ILE B N 1
ATOM 1292 C CA . ILE B 1 36 ? -15.201 25.655 40.817 1.00 9.99 36 ILE B CA 1
ATOM 1293 C C . ILE B 1 36 ? -16.099 25.427 39.599 1.00 11.81 36 ILE B C 1
ATOM 1294 O O . ILE B 1 36 ? -16.522 26.370 38.923 1.00 11.24 36 ILE B O 1
ATOM 1299 N N . ILE B 1 37 ? -16.359 24.161 39.307 1.00 12.69 37 ILE B N 1
ATOM 1300 C CA . ILE B 1 37 ? -17.168 23.805 38.155 1.00 13.20 37 ILE B CA 1
ATOM 1301 C C . ILE B 1 37 ? -18.534 23.259 38.568 1.00 12.87 37 ILE B C 1
ATOM 1302 O O . ILE B 1 37 ? -18.642 22.392 39.443 1.00 14.12 37 ILE B O 1
ATOM 1307 N N . ASN B 1 38 ? -19.580 23.790 37.945 1.00 11.72 38 ASN B N 1
ATOM 1308 C CA . ASN B 1 38 ? -20.940 23.371 38.247 1.00 12.14 38 ASN B CA 1
ATOM 1309 C C . ASN B 1 38 ? -21.479 22.484 37.136 1.00 13.32 38 ASN B C 1
ATOM 1310 O O . ASN B 1 38 ? -21.676 22.930 36.007 1.00 13.38 38 ASN B O 1
ATOM 1315 N N . LEU B 1 39 ? -21.719 21.223 37.469 1.00 15.23 39 LEU B N 1
ATOM 1316 C CA . LEU B 1 39 ? -22.218 20.266 36.494 1.00 18.82 39 LEU B CA 1
ATOM 1317 C C . LEU B 1 39 ? -23.675 19.904 36.760 1.00 20.71 39 LEU B C 1
ATOM 1318 O O . LEU B 1 39 ? -24.192 18.924 36.217 1.00 21.19 39 LEU B O 1
ATOM 1323 N N . GLY B 1 40 ? -24.335 20.707 37.591 1.00 22.01 40 GLY B N 1
ATOM 1324 C CA . GLY B 1 40 ? -25.726 20.449 37.924 1.00 23.74 40 GLY B CA 1
ATOM 1325 C C . GLY B 1 40 ? -26.718 21.039 36.937 1.00 24.63 40 GLY B C 1
ATOM 1326 O O . GLY B 1 40 ? -26.329 21.702 35.974 1.00 24.43 40 GLY B O 1
ATOM 1327 N N . GLU B 1 41 ? -28.003 20.800 37.186 1.00 26.51 41 GLU B N 1
ATOM 1328 C CA . GLU B 1 41 ? -29.069 21.291 36.318 1.00 28.49 41 GLU B CA 1
ATOM 1329 C C . GLU B 1 41 ? -29.248 22.800 36.390 1.00 27.33 41 GLU B C 1
ATOM 1330 O O . GLU B 1 41 ? -29.425 23.456 35.368 1.00 27.33 41 GLU B O 1
ATOM 1336 N N . GLN B 1 42 ? -29.208 23.349 37.599 1.00 25.77 42 GLN B N 1
ATOM 1337 C CA . GLN B 1 42 ? -29.372 24.787 37.787 1.00 25.31 42 GLN B CA 1
ATOM 1338 C C . GLN B 1 42 ? -28.096 25.509 38.237 1.00 24.03 42 GLN B C 1
ATOM 1339 O O . GLN B 1 42 ? -27.078 24.885 38.554 1.00 22.67 42 GLN B O 1
ATOM 1345 N N . ALA B 1 43 ? -28.152 26.835 38.247 1.00 21.12 43 ALA B N 1
ATOM 1346 C CA . ALA B 1 43 ? -27.012 27.634 38.662 1.00 19.80 43 ALA B CA 1
ATOM 1347 C C . ALA B 1 43 ? -26.868 27.578 40.189 1.00 17.88 43 ALA B C 1
ATOM 1348 O O . ALA B 1 43 ? -27.825 27.268 40.899 1.00 17.23 43 ALA B O 1
ATOM 1350 N N . ALA B 1 44 ? -25.672 27.871 40.687 1.00 16.46 44 ALA B N 1
ATOM 1351 C CA . ALA B 1 44 ? -25.415 27.868 42.127 1.00 16.05 44 ALA B CA 1
ATOM 1352 C C . ALA B 1 44 ? -24.532 29.057 42.469 1.00 15.06 44 ALA B C 1
ATOM 1353 O O . ALA B 1 44 ? -23.671 29.453 41.684 1.00 15.45 44 ALA B O 1
ATOM 1355 N N . LYS B 1 45 ? -24.744 29.624 43.646 1.00 14.89 45 LYS B N 1
ATOM 1356 C CA . LYS B 1 45 ? -23.976 30.779 44.069 1.00 13.89 45 LYS B CA 1
ATOM 1357 C C . LYS B 1 45 ? -23.085 30.428 45.250 1.00 13.70 45 LYS B C 1
ATOM 1358 O O . LYS B 1 45 ? -23.503 29.721 46.173 1.00 14.29 45 LYS B O 1
ATOM 1364 N N . LEU B 1 46 ? -21.847 30.904 45.213 1.00 11.13 46 LEU B N 1
ATOM 1365 C CA . LEU B 1 46 ? -20.932 30.651 46.312 1.00 9.07 46 LEU B CA 1
ATOM 1366 C C . LEU B 1 46 ? -21.126 31.811 47.293 1.00 8.33 46 LEU B C 1
ATOM 1367 O O . LEU B 1 46 ? -20.819 32.955 46.977 1.00 8.12 46 LEU B O 1
ATOM 1372 N N . GLU B 1 47 ? -21.645 31.514 48.479 1.00 8.55 47 GLU B N 1
ATOM 1373 C CA . GLU B 1 47 ? -21.900 32.548 49.471 1.00 10.79 47 GLU B CA 1
ATOM 1374 C C . GLU B 1 47 ? -20.863 32.658 50.578 1.00 9.88 47 GLU B C 1
ATOM 1375 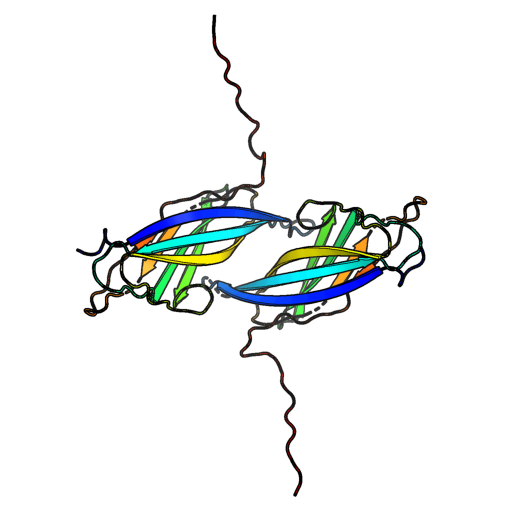O O . GLU B 1 47 ? -20.580 33.755 51.070 1.00 10.35 47 GLU B O 1
ATOM 1381 N N . THR B 1 48 ? -20.307 31.524 50.980 1.00 6.44 48 THR B N 1
ATOM 1382 C CA . THR B 1 48 ? -19.310 31.528 52.039 1.00 6.29 48 THR B CA 1
ATOM 1383 C C . THR B 1 48 ? -18.204 30.528 51.777 1.00 5.52 48 THR B C 1
ATOM 1384 O O . THR B 1 48 ? -18.302 29.705 50.871 1.00 4.55 48 THR B O 1
ATOM 1388 N N . ARG B 1 49 ? -17.153 30.616 52.586 1.00 4.71 49 ARG B N 1
ATOM 1389 C CA . ARG B 1 49 ? -16.022 29.705 52.494 1.00 4.87 49 ARG B CA 1
ATOM 1390 C C . ARG B 1 49 ? -15.634 29.304 53.910 1.00 5.92 49 ARG B C 1
ATOM 1391 O O . ARG B 1 49 ? -15.898 30.029 54.869 1.00 7.01 49 ARG B O 1
ATOM 1399 N N . HIS B 1 50 ? -15.013 28.141 54.035 1.00 7.25 50 HIS B N 1
ATOM 1400 C CA . HIS B 1 50 ? -14.582 27.642 55.329 1.00 9.33 50 HIS B CA 1
ATOM 1401 C C . HIS B 1 50 ? -13.321 26.805 55.153 1.00 7.83 50 HIS B C 1
ATOM 1402 O O . HIS B 1 50 ? -13.371 25.621 54.794 1.00 7.48 50 HIS B O 1
ATOM 1409 N N . TRP B 1 51 ? -12.190 27.449 55.405 1.00 7.59 51 TRP B N 1
ATOM 1410 C CA . TRP B 1 51 ? -10.887 26.833 55.283 1.00 6.42 51 TRP B CA 1
ATOM 1411 C C . TRP B 1 51 ? -10.342 26.290 56.596 1.00 8.44 51 TRP B C 1
ATOM 1412 O O . TRP B 1 51 ? -10.579 26.840 57.669 1.00 10.25 51 TRP B O 1
ATOM 1423 N N . ILE B 1 52 ? -9.596 25.200 56.494 1.00 8.79 52 ILE B N 1
ATOM 1424 C CA . ILE B 1 52 ? -8.957 24.591 57.643 1.00 9.25 52 ILE B CA 1
ATOM 1425 C C . ILE B 1 52 ? -7.530 24.319 57.163 1.00 9.39 52 ILE B C 1
ATOM 1426 O O . ILE B 1 52 ? -7.284 23.490 56.279 1.00 9.35 52 ILE B O 1
ATOM 1431 N N . ILE B 1 53 ? -6.589 25.060 57.732 1.00 6.54 53 ILE B N 1
ATOM 1432 C CA . ILE B 1 53 ? -5.200 24.960 57.333 1.00 4.97 53 ILE B CA 1
ATOM 1433 C C . ILE B 1 53 ? -4.370 24.340 58.435 1.00 5.67 53 ILE B C 1
ATOM 1434 O O . ILE B 1 53 ? -4.524 24.684 59.607 1.00 7.59 53 ILE B O 1
ATOM 1439 N N . THR B 1 54 ? -3.482 23.429 58.050 1.00 5.18 54 THR B N 1
ATOM 1440 C CA . THR B 1 54 ? -2.629 22.733 59.006 1.00 3.17 54 THR B CA 1
ATOM 1441 C C . THR B 1 54 ? -1.192 22.701 58.516 1.00 3.07 54 THR B C 1
ATOM 1442 O O . THR B 1 54 ? -0.929 22.238 57.409 1.00 2.49 54 THR B O 1
ATOM 1446 N N . ASP B 1 55 ? -0.262 23.184 59.339 1.00 3.63 55 ASP B N 1
ATOM 1447 C CA . ASP B 1 55 ? 1.144 23.195 58.960 1.00 3.08 55 ASP B CA 1
ATOM 1448 C C . ASP B 1 55 ? 1.888 21.946 59.425 1.00 2.44 55 ASP B C 1
ATOM 1449 O O . ASP B 1 55 ? 1.324 21.099 60.115 1.00 1.00 55 ASP B O 1
ATOM 1454 N N . ALA B 1 56 ? 3.158 21.858 59.048 1.00 2.17 56 ALA B N 1
ATOM 1455 C CA . ALA B 1 56 ? 4.006 20.722 59.384 1.00 6.80 56 ALA B CA 1
ATOM 1456 C C . ALA B 1 56 ? 4.135 20.433 60.881 1.00 10.15 56 ALA B C 1
ATOM 1457 O O . ALA B 1 56 ? 4.450 19.306 61.265 1.00 10.46 56 ALA B O 1
ATOM 1459 N N . ASN B 1 57 ? 3.877 21.441 61.714 1.00 11.66 57 ASN B N 1
ATOM 1460 C CA . ASN B 1 57 ? 3.991 21.307 63.166 1.00 12.11 57 ASN B CA 1
ATOM 1461 C C . ASN B 1 57 ? 2.704 20.867 63.835 1.00 13.64 57 ASN B C 1
ATOM 1462 O O . ASN B 1 57 ? 2.680 20.613 65.035 1.00 14.23 57 ASN B O 1
ATOM 1467 N N . GLY B 1 58 ? 1.629 20.783 63.067 1.00 14.64 58 GLY B N 1
ATOM 1468 C CA . GLY B 1 58 ? 0.367 20.375 63.651 1.00 13.85 58 GLY B CA 1
ATOM 1469 C C . GLY B 1 58 ? -0.476 21.556 64.083 1.00 14.95 58 GLY B C 1
ATOM 1470 O O . GLY B 1 58 ? -1.575 21.381 64.620 1.00 14.12 58 GLY B O 1
ATOM 1471 N N . LYS B 1 59 ? 0.040 22.763 63.862 1.00 14.08 59 LYS B N 1
ATOM 1472 C CA . LYS B 1 59 ? -0.687 23.976 64.221 1.00 14.27 59 LYS B CA 1
ATOM 1473 C C . LYS B 1 59 ? -1.764 24.230 63.167 1.00 14.09 59 LYS B C 1
ATOM 1474 O O . LYS B 1 59 ? -1.483 24.300 61.971 1.00 12.42 59 LYS B O 1
ATOM 1480 N N . THR B 1 60 ? -2.997 24.384 63.624 1.00 15.50 60 THR B N 1
ATOM 1481 C CA . THR B 1 60 ? -4.123 24.582 62.727 1.00 15.40 60 THR B CA 1
ATOM 1482 C C . THR B 1 60 ? -4.832 25.916 62.906 1.00 15.41 60 THR B C 1
ATOM 1483 O O . THR B 1 60 ? -4.975 26.412 64.031 1.00 16.07 60 THR B O 1
ATOM 1487 N N . SER B 1 61 ? -5.287 26.477 61.785 1.00 13.42 61 SER B N 1
ATOM 1488 C CA . SER B 1 61 ? -6.031 27.735 61.772 1.00 11.35 61 SER B CA 1
ATOM 1489 C C . SER B 1 61 ? -7.239 27.608 60.832 1.00 10.69 61 SER B C 1
ATOM 1490 O O . SER B 1 61 ? -7.243 26.782 59.917 1.00 8.02 61 SER B O 1
ATOM 1493 N N . GLU B 1 62 ? -8.262 28.423 61.073 1.00 10.40 62 GLU B N 1
ATOM 1494 C CA . GLU B 1 62 ? -9.476 28.406 60.263 1.00 10.49 62 GLU B CA 1
ATOM 1495 C C . GLU B 1 62 ? -9.891 29.786 59.771 1.00 9.91 62 GLU B C 1
ATOM 1496 O O . GLU B 1 62 ? -9.683 30.800 60.443 1.00 7.69 62 GLU B O 1
ATOM 1502 N N . VAL B 1 63 ? -10.489 29.811 58.590 1.00 8.64 63 VAL B N 1
ATOM 1503 C CA . VAL B 1 63 ? -10.948 31.051 58.004 1.00 10.55 63 VAL B CA 1
ATOM 1504 C C . VAL B 1 63 ? -12.361 30.807 57.494 1.00 12.92 63 VAL B C 1
ATOM 1505 O O . VAL B 1 63 ? -12.599 29.902 56.682 1.00 12.45 63 VAL B O 1
ATOM 1509 N N . GLN B 1 64 ? -13.297 31.599 58.005 1.00 12.94 64 GLN B N 1
ATOM 1510 C CA . GLN B 1 64 ? -14.698 31.531 57.615 1.00 14.99 64 GLN B CA 1
ATOM 1511 C C . GLN B 1 64 ? -15.034 32.941 57.132 1.00 14.63 64 GLN B C 1
ATOM 1512 O O . GLN B 1 64 ? -14.740 33.920 57.822 1.00 14.73 64 GLN B O 1
ATOM 1518 N N . GLY B 1 65 ? -15.628 33.056 55.951 1.00 14.08 65 GLY B N 1
ATOM 1519 C CA . GLY B 1 65 ? -15.954 34.378 55.443 1.00 13.57 65 GLY B CA 1
ATOM 1520 C C . GLY B 1 65 ? -16.948 34.379 54.304 1.00 13.44 65 GLY B C 1
ATOM 1521 O O . GLY B 1 65 ? -17.356 33.324 53.824 1.00 14.20 65 GLY B O 1
ATOM 1522 N N . ALA B 1 66 ? -17.343 35.571 53.872 1.00 13.19 66 ALA B N 1
ATOM 1523 C CA . ALA B 1 66 ? -18.300 35.709 52.779 1.00 12.90 66 ALA B CA 1
ATOM 1524 C C . ALA B 1 66 ? -17.584 35.650 51.437 1.00 11.98 66 ALA B C 1
ATOM 1525 O O . ALA B 1 66 ? -16.576 36.329 51.233 1.00 13.18 66 ALA B O 1
ATOM 1527 N N . GLY B 1 67 ? -18.110 34.828 50.534 1.00 10.91 67 GLY B N 1
ATOM 1528 C CA . GLY B 1 67 ? -17.534 34.694 49.207 1.00 8.24 67 GLY B CA 1
ATOM 1529 C C . GLY B 1 67 ? -16.071 34.312 49.200 1.00 7.27 67 GLY B C 1
ATOM 1530 O O . GLY B 1 67 ? -15.548 33.836 50.202 1.00 7.66 67 GLY B O 1
ATOM 1531 N N . VAL B 1 68 ? -15.427 34.499 48.052 1.00 4.80 68 VAL B N 1
ATOM 1532 C CA . VAL B 1 68 ? -14.013 34.211 47.873 1.00 5.97 68 VAL B CA 1
ATOM 1533 C C . VAL B 1 68 ? -13.416 35.436 47.195 1.00 6.95 68 VAL B C 1
ATOM 1534 O O . VAL B 1 68 ? -14.015 35.996 46.277 1.00 5.26 68 VAL B O 1
ATOM 1538 N N . VAL B 1 69 ? -12.231 35.836 47.643 1.00 6.20 69 VAL B N 1
ATOM 1539 C CA . VAL B 1 69 ? -11.565 37.021 47.128 1.00 8.13 69 VAL B CA 1
ATOM 1540 C C . VAL B 1 69 ? -12.522 38.208 46.967 1.00 8.52 69 VAL B C 1
ATOM 1541 O O . VAL B 1 69 ? -12.447 38.954 45.995 1.00 6.13 69 VAL B O 1
ATOM 1545 N N . GLY B 1 70 ? -13.428 38.353 47.934 1.00 8.69 70 GLY B N 1
ATOM 1546 C CA . GLY B 1 70 ? -14.368 39.463 47.949 1.00 11.37 70 GLY B CA 1
ATOM 1547 C C . GLY B 1 70 ? -15.615 39.382 47.094 1.00 13.03 70 GLY B C 1
ATOM 1548 O O . GLY B 1 70 ? -16.420 40.313 47.088 1.00 11.29 70 GLY B O 1
ATOM 1549 N N . GLU B 1 71 ? -15.788 38.266 46.396 1.00 15.53 71 GLU B N 1
ATOM 1550 C CA . GLU B 1 71 ? -16.930 38.080 45.513 1.00 17.37 71 GLU B CA 1
ATOM 1551 C C . GLU B 1 71 ? -17.784 36.844 45.830 1.00 16.93 71 GLU B C 1
ATOM 1552 O O . GLU B 1 71 ? -17.289 35.848 46.354 1.00 18.07 71 GLU B O 1
ATOM 1558 N N . THR B 1 72 ? -19.076 36.934 45.529 1.00 16.80 72 THR B N 1
ATOM 1559 C CA . THR B 1 72 ? -20.015 35.829 45.724 1.00 17.16 72 THR B CA 1
ATOM 1560 C C . THR B 1 72 ? -20.518 35.492 44.325 1.00 17.74 72 THR B C 1
ATOM 1561 O O . THR B 1 72 ? -21.662 35.785 43.974 1.00 19.58 72 THR B O 1
ATOM 1565 N N . PRO B 1 73 ? -19.665 34.864 43.507 1.00 17.50 73 PRO B N 1
ATOM 1566 C CA . PRO B 1 73 ? -20.049 34.508 42.139 1.00 17.24 73 PRO B CA 1
ATOM 1567 C C . PRO B 1 73 ? -21.195 33.516 41.995 1.00 16.98 73 PRO B C 1
ATOM 1568 O O . PRO B 1 73 ? -21.421 32.655 42.851 1.00 16.02 73 PRO B O 1
ATOM 1572 N N . THR B 1 74 ? -21.926 33.680 40.900 1.00 17.44 74 THR B N 1
ATOM 1573 C CA . THR B 1 74 ? -23.029 32.809 40.549 1.00 16.70 74 THR B CA 1
ATOM 1574 C C . THR B 1 74 ? -22.433 32.021 39.399 1.00 16.52 74 THR B C 1
ATOM 1575 O O . THR B 1 74 ? -21.959 32.608 38.422 1.00 17.26 74 THR B O 1
ATOM 1579 N N . ILE B 1 75 ? -22.427 30.700 39.525 1.00 14.61 75 ILE B N 1
ATOM 1580 C CA . ILE B 1 75 ? -21.862 29.840 38.497 1.00 12.84 75 ILE B CA 1
ATOM 1581 C C . ILE B 1 75 ? -22.968 29.089 37.768 1.00 14.51 75 ILE B C 1
ATOM 1582 O O . ILE B 1 75 ? -23.525 28.119 38.294 1.00 13.64 75 ILE B O 1
ATOM 1587 N N . PRO B 1 76 ? -23.307 29.533 36.545 1.00 15.00 76 PRO B N 1
ATOM 1588 C CA . PRO B 1 76 ? -24.358 28.884 35.753 1.00 15.09 76 PRO B CA 1
ATOM 1589 C C . PRO B 1 76 ? -24.000 27.422 35.482 1.00 14.87 76 PRO B C 1
ATOM 1590 O O . PRO B 1 76 ? -22.850 27.008 35.663 1.00 14.90 76 PRO B O 1
ATOM 1594 N N . PRO B 1 77 ? -24.983 26.621 35.046 1.00 13.45 77 PRO B N 1
ATOM 1595 C CA . PRO B 1 77 ? -24.726 25.207 34.760 1.00 12.20 77 PRO B CA 1
ATOM 1596 C C . PRO B 1 77 ? -23.624 25.048 33.718 1.00 9.97 77 PRO B C 1
ATOM 1597 O O . PRO B 1 77 ? -23.453 25.906 32.852 1.00 11.43 77 PRO B O 1
ATOM 1601 N N . ASN B 1 78 ? -22.872 23.961 33.821 1.00 7.07 78 ASN B N 1
ATOM 1602 C CA . ASN B 1 78 ? -21.798 23.679 32.882 1.00 9.67 78 ASN B CA 1
ATOM 1603 C C . ASN B 1 78 ? -20.823 24.845 32.749 1.00 10.16 78 ASN B C 1
ATOM 1604 O O . ASN B 1 78 ? -20.252 25.067 31.678 1.00 9.19 78 ASN B O 1
ATOM 1609 N N . THR B 1 79 ? -20.635 25.595 33.832 1.00 10.52 79 THR B N 1
ATOM 1610 C CA . THR B 1 79 ? -19.711 26.724 33.809 1.00 11.46 79 THR B CA 1
ATOM 1611 C C . THR B 1 79 ? -18.671 26.566 34.907 1.00 9.91 79 THR B C 1
ATOM 1612 O O . THR B 1 79 ? -18.939 25.965 35.942 1.00 9.95 79 THR B O 1
ATOM 1616 N N . ALA B 1 80 ? -17.479 27.097 34.675 1.00 9.58 80 ALA B N 1
ATOM 1617 C CA . ALA B 1 80 ? -16.404 27.002 35.654 1.00 9.54 80 ALA B CA 1
ATOM 1618 C C . ALA B 1 80 ? -15.940 28.384 36.108 1.00 10.01 80 ALA B C 1
ATOM 1619 O O . ALA B 1 80 ? -15.670 29.259 35.279 1.00 11.28 80 ALA B O 1
ATOM 1621 N N . TYR B 1 81 ? -15.858 28.574 37.423 1.00 8.19 81 TYR B N 1
ATOM 1622 C CA . TYR B 1 81 ? -15.408 29.837 38.002 1.00 8.74 81 TYR B CA 1
ATOM 1623 C C . TYR B 1 81 ? -14.019 29.649 38.611 1.00 7.80 81 TYR B C 1
ATOM 1624 O O . TYR B 1 81 ? -13.837 28.824 39.495 1.00 8.78 81 TYR B O 1
ATOM 1633 N N . GLN B 1 82 ? -13.039 30.414 38.143 1.00 8.61 82 GLN B N 1
ATOM 1634 C CA . GLN B 1 82 ? -11.678 30.289 38.655 1.00 8.87 82 GLN B CA 1
ATOM 1635 C C . GLN B 1 82 ? -11.194 31.522 39.416 1.00 9.39 82 GLN B C 1
ATOM 1636 O O . GLN B 1 82 ? -11.531 32.653 39.062 1.00 8.74 82 GLN B O 1
ATOM 1642 N N . TYR B 1 83 ? -10.402 31.302 40.463 1.00 7.73 83 TYR B N 1
ATOM 1643 C CA . TYR B 1 83 ? -9.876 32.410 41.245 1.00 5.96 83 TYR B CA 1
ATOM 1644 C C . TYR B 1 83 ? -8.579 32.030 41.947 1.00 6.35 83 TYR B C 1
ATOM 1645 O O . TYR B 1 83 ? -8.251 30.845 42.093 1.00 6.77 83 TYR B O 1
ATOM 1654 N N . THR B 1 84 ? -7.830 33.037 42.372 1.00 3.98 84 THR B N 1
ATOM 1655 C CA . THR B 1 84 ? -6.574 32.777 43.050 1.00 4.08 84 THR B CA 1
ATOM 1656 C C . THR B 1 84 ? -6.471 33.531 44.374 1.00 5.05 84 THR B C 1
ATOM 1657 O O . THR B 1 84 ? -6.925 34.667 44.495 1.00 4.06 84 THR B O 1
ATOM 1661 N N . SER B 1 85 ? -5.899 32.870 45.374 1.00 5.35 85 SER B N 1
ATOM 1662 C CA . SER B 1 85 ? -5.683 33.483 46.679 1.00 4.55 85 SER B CA 1
ATOM 1663 C C . SER B 1 85 ? -4.386 32.905 47.250 1.00 2.36 85 SER B C 1
ATOM 1664 O O . SER B 1 85 ? -3.539 32.422 46.502 1.00 1.96 85 SER B O 1
ATOM 1667 N N . GLY B 1 86 ? -4.218 32.956 48.564 1.00 1.00 86 GLY B N 1
ATOM 1668 C CA . GLY B 1 86 ? -3.004 32.425 49.145 1.00 1.00 86 GLY B CA 1
ATOM 1669 C C . GLY B 1 86 ? -3.093 32.317 50.645 1.00 1.00 86 GLY B C 1
ATOM 1670 O O . GLY B 1 86 ? -4.105 32.661 51.243 1.00 2.08 86 GLY B O 1
ATOM 1671 N N . THR B 1 87 ? -2.029 31.820 51.253 1.00 1.67 87 THR B N 1
ATOM 1672 C CA . THR B 1 87 ? -1.973 31.686 52.698 1.00 3.47 87 THR B CA 1
ATOM 1673 C C . THR B 1 87 ? -0.513 31.710 53.089 1.00 3.01 87 THR B C 1
ATOM 1674 O O . THR B 1 87 ? 0.358 31.343 52.296 1.00 3.02 87 THR B O 1
ATOM 1678 N N . VAL B 1 88 ? -0.248 32.158 54.306 1.00 3.71 88 VAL B N 1
ATOM 1679 C CA . VAL B 1 88 ? 1.112 32.205 54.805 1.00 5.52 88 VAL B CA 1
ATOM 1680 C C . VAL B 1 88 ? 1.219 31.150 55.882 1.00 5.15 88 VAL B C 1
ATOM 1681 O O . VAL B 1 88 ? 0.446 31.162 56.842 1.00 6.08 88 VAL B O 1
ATOM 1685 N N . LEU B 1 89 ? 2.164 30.233 55.712 1.00 4.57 89 LEU B N 1
ATOM 1686 C CA . LEU B 1 89 ? 2.378 29.161 56.679 1.00 4.32 89 LEU B CA 1
ATOM 1687 C C . LEU B 1 89 ? 3.612 29.445 57.508 1.00 4.11 89 LEU B C 1
ATOM 1688 O O . LEU B 1 89 ? 4.458 30.252 57.125 1.00 4.17 89 LEU B O 1
ATOM 1693 N N . ASP B 1 90 ? 3.711 28.773 58.647 1.00 4.47 90 ASP B N 1
ATOM 1694 C CA . ASP B 1 90 ? 4.870 28.928 59.512 1.00 4.70 90 ASP B CA 1
ATOM 1695 C C . ASP B 1 90 ? 5.889 27.871 59.110 1.00 4.76 90 ASP B C 1
ATOM 1696 O O . ASP B 1 90 ? 7.047 27.928 59.523 1.00 6.62 90 ASP B O 1
ATOM 1701 N N . THR B 1 91 ? 5.452 26.909 58.297 1.00 3.64 91 THR B N 1
ATOM 1702 C CA . THR B 1 91 ? 6.327 25.826 57.847 1.00 4.56 91 THR B CA 1
ATOM 1703 C C . THR B 1 91 ? 6.356 25.728 56.331 1.00 4.99 91 THR B C 1
ATOM 1704 O O . THR B 1 91 ? 5.454 26.210 55.653 1.00 4.51 91 THR B O 1
ATOM 1708 N N . PRO B 1 92 ? 7.409 25.105 55.778 1.00 7.09 92 PRO B N 1
ATOM 1709 C CA . PRO B 1 92 ? 7.535 24.963 54.324 1.00 6.41 92 PRO B CA 1
ATOM 1710 C C . PRO B 1 92 ? 6.560 23.995 53.665 1.00 6.50 92 PRO B C 1
ATOM 1711 O O . PRO B 1 92 ? 6.634 23.752 52.460 1.00 6.86 92 PRO B O 1
ATOM 1715 N N . PHE B 1 93 ? 5.656 23.430 54.456 1.00 5.66 93 PHE B N 1
ATOM 1716 C CA . PHE B 1 93 ? 4.634 22.553 53.905 1.00 6.53 93 PHE B CA 1
ATOM 1717 C C . PHE B 1 93 ? 3.460 22.346 54.855 1.00 5.97 93 PHE B C 1
ATOM 1718 O O . PHE B 1 93 ? 3.570 22.538 56.069 1.00 5.15 93 PHE B O 1
ATOM 1726 N N . GLY B 1 94 ? 2.319 21.995 54.277 1.00 3.05 94 GLY B N 1
ATOM 1727 C CA . GLY B 1 94 ? 1.143 21.766 55.077 1.00 3.04 94 GLY B CA 1
ATOM 1728 C C . GLY B 1 94 ? 0.026 21.164 54.261 1.00 3.52 94 GLY B C 1
ATOM 1729 O O . GLY B 1 94 ? 0.206 20.828 53.091 1.00 3.94 94 GLY B O 1
ATOM 1730 N N . ILE B 1 95 ? -1.132 21.027 54.897 1.00 5.17 95 ILE B N 1
ATOM 1731 C CA . ILE B 1 95 ? -2.314 20.482 54.259 1.00 5.69 95 ILE B CA 1
ATOM 1732 C C . ILE B 1 95 ? -3.460 21.480 54.406 1.00 6.39 95 ILE B C 1
ATOM 1733 O O . ILE B 1 95 ? -3.605 22.139 55.440 1.00 6.78 95 ILE B O 1
ATOM 1746 N N . TYR B 1 97 ? -7.778 22.024 53.406 1.00 6.14 97 TYR B N 1
ATOM 1747 C CA . TYR B 1 97 ? -9.044 21.470 52.932 1.00 7.53 97 TYR B CA 1
ATOM 1748 C C . TYR B 1 97 ? -10.151 22.366 53.481 1.00 7.22 97 TYR B C 1
ATOM 1749 O O . TYR B 1 97 ? -9.867 23.276 54.249 1.00 6.86 97 TYR B O 1
ATOM 1758 N N . GLY B 1 98 ? -11.397 22.137 53.081 1.00 8.11 98 GLY B N 1
ATOM 1759 C CA . GLY B 1 98 ? -12.472 22.975 53.580 1.00 10.95 98 GLY B CA 1
ATOM 1760 C C . GLY B 1 98 ? -13.781 22.813 52.835 1.00 12.45 98 GLY B C 1
ATOM 1761 O O . GLY B 1 98 ? -14.009 21.791 52.194 1.00 13.65 98 GLY B O 1
ATOM 1762 N N . THR B 1 99 ? -14.650 23.817 52.922 1.00 14.40 99 THR B N 1
ATOM 1763 C CA . THR B 1 99 ? -15.942 23.766 52.245 1.00 15.49 99 THR B CA 1
ATOM 1764 C C . THR B 1 99 ? -16.432 25.148 51.835 1.00 15.52 99 THR B C 1
ATOM 1765 O O . THR B 1 99 ? -16.072 26.150 52.449 1.00 15.29 99 THR B O 1
ATOM 1769 N N . TYR B 1 100 ? -17.253 25.184 50.788 1.00 15.30 100 TYR B N 1
ATOM 1770 C CA . TYR B 1 100 ? -17.862 26.419 50.302 1.00 14.49 100 TYR B CA 1
ATOM 1771 C C . TYR B 1 100 ? -19.353 26.321 50.606 1.00 15.93 100 TYR B C 1
ATOM 1772 O O . TYR B 1 100 ? -19.945 25.243 50.490 1.00 15.80 100 TYR B O 1
ATOM 1781 N N . GLY B 1 101 ? -19.957 27.440 50.995 1.00 17.30 101 GLY B N 1
ATOM 1782 C CA . GLY B 1 101 ? -21.383 27.453 51.282 1.00 16.60 101 GLY B CA 1
ATOM 1783 C C . GLY B 1 101 ? -22.107 27.865 50.015 1.00 16.91 101 GLY B C 1
ATOM 1784 O O . GLY B 1 101 ? -22.078 29.031 49.634 1.00 16.21 101 GLY B O 1
ATOM 1793 N N . VAL B 1 103 ? -25.593 27.934 47.260 1.00 21.29 103 VAL B N 1
ATOM 1794 C CA . VAL B 1 103 ? -27.027 28.180 47.233 1.00 22.74 103 VAL B CA 1
ATOM 1795 C C . VAL B 1 103 ? -27.506 27.973 45.808 1.00 22.99 103 VAL B C 1
ATOM 1796 O O . VAL B 1 103 ? -27.060 28.649 44.885 1.00 19.94 103 VAL B O 1
ATOM 1800 N N . SER B 1 104 ? -28.413 27.019 45.646 1.00 25.96 104 SER B N 1
ATOM 1801 C CA . SER B 1 104 ? -28.968 26.674 44.347 1.00 29.30 104 SER B CA 1
ATOM 1802 C C . SER B 1 104 ? -29.937 27.745 43.865 1.00 30.49 104 SER B C 1
ATOM 1803 O O . SER B 1 104 ? -30.412 28.562 44.653 1.00 30.33 104 SER B O 1
ATOM 1806 N N . GLU B 1 105 ? -30.216 27.735 42.565 1.00 32.45 105 GLU B N 1
ATOM 1807 C CA . GLU B 1 105 ? -31.136 28.692 41.956 1.00 34.32 105 GLU B CA 1
ATOM 1808 C C . GLU B 1 105 ? -32.494 28.595 42.649 1.00 33.23 105 GLU B C 1
ATOM 1809 O O . GLU B 1 105 ? -33.210 29.585 42.776 1.00 33.81 105 GLU B O 1
ATOM 1815 N N . SER B 1 106 ? -32.838 27.394 43.099 1.00 32.68 106 SER B N 1
ATOM 1816 C CA . SER B 1 106 ? -34.106 27.162 43.770 1.00 33.01 106 SER B CA 1
ATOM 1817 C C . SER B 1 106 ? -34.048 27.552 45.243 1.00 33.43 106 SER B C 1
ATOM 1818 O O . SER B 1 106 ? -34.885 27.126 46.036 1.00 33.96 106 SER B O 1
ATOM 1821 N N . GLY B 1 107 ? -33.053 28.353 45.609 1.00 32.72 107 GLY B N 1
ATOM 1822 C CA . GLY B 1 107 ? -32.924 28.784 46.987 1.00 32.45 107 GLY B CA 1
ATOM 1823 C C . GLY B 1 107 ? -32.576 27.678 47.965 1.00 32.52 107 GLY B C 1
ATOM 1824 O O . GLY B 1 107 ? -32.912 27.764 49.146 1.00 33.45 107 GLY B O 1
ATOM 1825 N N . GLU B 1 108 ? -31.904 26.637 47.485 1.00 32.01 108 GLU B N 1
ATOM 1826 C CA . GLU B 1 108 ? -31.512 25.524 48.343 1.00 30.65 108 GLU B CA 1
ATOM 1827 C C . GLU B 1 108 ? -30.036 25.628 48.701 1.00 29.60 108 GLU B C 1
ATOM 1828 O O . GLU B 1 108 ? -29.182 25.658 47.821 1.00 27.36 108 GLU B O 1
ATOM 1834 N N . HIS B 1 109 ? -29.737 25.678 49.992 1.00 28.59 109 HIS B N 1
ATOM 1835 C CA . HIS B 1 109 ? -28.355 25.791 50.423 1.00 29.33 109 HIS B CA 1
ATOM 1836 C C . HIS B 1 109 ? -27.665 24.438 50.573 1.00 27.94 109 HIS B C 1
ATOM 1837 O O . HIS B 1 109 ? -28.258 23.473 51.060 1.00 26.86 109 HIS B O 1
ATOM 1844 N N . PHE B 1 110 ? -26.410 24.374 50.134 1.00 25.71 110 PHE B N 1
ATOM 1845 C CA . PHE B 1 110 ? -25.620 23.152 50.250 1.00 23.75 110 PHE B CA 1
ATOM 1846 C C . PHE B 1 110 ? -24.129 23.478 50.280 1.00 21.91 110 PHE B C 1
ATOM 1847 O O . PHE B 1 110 ? -23.715 24.588 49.954 1.00 19.99 110 PHE B O 1
ATOM 1855 N N . ASN B 1 111 ? -23.322 22.503 50.681 1.00 22.16 111 ASN B N 1
ATOM 1856 C CA . ASN B 1 111 ? -21.883 22.700 50.772 1.00 22.18 111 ASN B CA 1
ATOM 1857 C C . ASN B 1 111 ? -21.130 22.037 49.632 1.00 20.77 111 ASN B C 1
ATOM 1858 O O . ASN B 1 111 ? -21.435 20.917 49.247 1.00 21.22 111 ASN B O 1
ATOM 1863 N N . ALA B 1 112 ? -20.158 22.749 49.079 1.00 19.29 112 ALA B N 1
ATOM 1864 C CA . ALA B 1 112 ? -19.331 22.197 48.017 1.00 19.73 112 ALA B CA 1
ATOM 1865 C C . ALA B 1 112 ? -18.053 21.767 48.735 1.00 20.29 112 ALA B C 1
ATOM 1866 O O . ALA B 1 112 ? -17.491 22.530 49.520 1.00 19.93 112 ALA B O 1
ATOM 1868 N N . ILE B 1 113 ? -17.605 20.541 48.489 1.00 20.81 113 ILE B N 1
ATOM 1869 C CA . ILE B 1 113 ? -16.413 20.031 49.150 1.00 21.10 113 ILE B CA 1
ATOM 1870 C C . ILE B 1 113 ? -15.120 20.276 48.394 1.00 19.41 113 ILE B C 1
ATOM 1871 O O . ILE B 1 113 ? -15.012 20.011 47.200 1.00 18.52 113 ILE B O 1
ATOM 1876 N N . ILE B 1 114 ? -14.132 20.793 49.103 1.00 18.35 114 ILE B N 1
ATOM 1877 C CA . ILE B 1 114 ? -12.841 21.022 48.495 1.00 17.78 114 ILE B CA 1
ATOM 1878 C C . ILE B 1 114 ? -11.864 20.109 49.250 1.00 15.77 114 ILE B C 1
ATOM 1879 O O . ILE B 1 114 ? -11.431 20.400 50.365 1.00 15.47 114 ILE B O 1
ATOM 1884 N N . LYS B 1 115 ? -11.587 18.961 48.632 1.00 15.45 115 LYS B N 1
ATOM 1885 C CA . LYS B 1 115 ? -10.702 17.927 49.176 1.00 13.81 115 LYS B CA 1
ATOM 1886 C C . LYS B 1 115 ? -9.327 18.425 49.617 1.00 10.81 115 LYS B C 1
ATOM 1887 O O . LYS B 1 115 ? -8.832 19.438 49.131 1.00 7.88 115 LYS B O 1
ATOM 1893 N N . PRO B 1 116 ? -8.684 17.696 50.543 1.00 9.50 116 PRO B N 1
ATOM 1894 C CA . PRO B 1 116 ? -7.360 18.088 51.034 1.00 7.69 116 PRO B CA 1
ATOM 1895 C C . PRO B 1 116 ? -6.358 18.238 49.895 1.00 6.39 116 PRO B C 1
ATOM 1896 O O . PRO B 1 116 ? -6.364 17.468 48.928 1.00 5.56 116 PRO B O 1
ATOM 1900 N N . PHE B 1 117 ? -5.505 19.245 50.004 1.00 4.48 117 PHE B N 1
ATOM 1901 C CA . PHE B 1 117 ? -4.490 19.460 48.996 1.00 2.15 117 PHE B CA 1
ATOM 1902 C C . PHE B 1 117 ? -3.227 19.954 49.680 1.00 1.87 117 PHE B C 1
ATOM 1903 O O . PHE B 1 117 ? -3.275 20.559 50.749 1.00 2.41 117 PHE B O 1
ATOM 1911 N N . ARG B 1 118 ? -2.097 19.655 49.061 1.00 2.69 118 ARG B N 1
ATOM 1912 C CA . ARG B 1 118 ? -0.784 19.986 49.588 1.00 4.64 118 ARG B CA 1
ATOM 1913 C C . ARG B 1 118 ? -0.251 21.383 49.321 1.00 6.20 118 ARG B C 1
ATOM 1914 O O . ARG B 1 118 ? -0.435 21.950 48.240 1.00 6.57 118 ARG B O 1
ATOM 1922 N N . LEU B 1 119 ? 0.419 21.921 50.332 1.00 5.56 119 LEU B N 1
ATOM 1923 C CA . LEU B 1 119 ? 1.093 23.207 50.237 1.00 6.61 119 LEU B CA 1
ATOM 1924 C C . LEU B 1 119 ? 2.544 22.818 50.528 1.00 7.03 119 LEU B C 1
ATOM 1925 O O . LEU B 1 119 ? 2.835 22.287 51.601 1.00 7.16 119 LEU B O 1
ATOM 1930 N N . ALA B 1 120 ? 3.452 23.033 49.581 1.00 6.84 120 ALA B N 1
ATOM 1931 C CA . ALA B 1 120 ? 4.848 22.661 49.823 1.00 8.28 120 ALA B CA 1
ATOM 1932 C C . ALA B 1 120 ? 5.821 23.260 48.834 1.00 7.43 120 ALA B C 1
ATOM 1933 O O . ALA B 1 120 ? 5.504 23.422 47.664 1.00 6.55 120 ALA B O 1
ATOM 1935 N N . THR B 1 121 ? 7.015 23.580 49.320 1.00 9.46 121 THR B N 1
ATOM 1936 C CA . THR B 1 121 ? 8.056 24.145 48.473 1.00 12.25 121 THR B CA 1
ATOM 1937 C C . THR B 1 121 ? 8.463 23.050 47.503 1.00 15.01 121 THR B C 1
ATOM 1938 O O . THR B 1 121 ? 8.375 21.867 47.831 1.00 15.28 121 THR B O 1
ATOM 1942 N N . PRO B 1 122 ? 8.920 23.425 46.297 1.00 17.87 122 PRO B N 1
ATOM 1943 C CA . PRO B 1 122 ? 9.321 22.402 45.326 1.00 17.81 122 PRO B CA 1
ATOM 1944 C C . PRO B 1 122 ? 10.420 21.465 45.826 1.00 17.63 122 PRO B C 1
ATOM 1945 O O . PRO B 1 122 ? 10.557 20.347 45.329 1.00 18.42 122 PRO B O 1
ATOM 1949 N N . GLY B 1 123 ? 11.186 21.909 46.817 1.00 16.69 123 GLY B N 1
ATOM 1950 C CA . GLY B 1 123 ? 12.254 21.075 47.338 1.00 17.23 123 GLY B CA 1
ATOM 1951 C C . GLY B 1 123 ? 11.829 20.074 48.403 1.00 19.70 123 GLY B C 1
ATOM 1952 O O . GLY B 1 123 ? 12.565 19.134 48.712 1.00 20.64 123 GLY B O 1
ATOM 1953 N N . LEU B 1 124 ? 10.640 20.259 48.966 1.00 19.38 124 LEU B N 1
ATOM 1954 C CA . LEU B 1 124 ? 10.159 19.359 50.006 1.00 19.76 124 LEU B CA 1
ATOM 1955 C C . LEU B 1 124 ? 8.942 18.546 49.576 1.00 21.14 124 LEU B C 1
ATOM 1956 O O . LEU B 1 124 ? 8.289 17.902 50.410 1.00 21.91 124 LEU B O 1
ATOM 1961 N N . LEU B 1 125 ? 8.637 18.583 48.282 1.00 20.50 125 LEU B N 1
ATOM 1962 C CA . LEU B 1 125 ? 7.508 17.831 47.749 1.00 19.94 125 LEU B CA 1
ATOM 1963 C C . LEU B 1 125 ? 7.926 16.365 47.750 1.00 18.79 125 LEU B C 1
ATOM 1964 O O . LEU B 1 125 ? 8.924 16.000 47.130 1.00 18.32 125 LEU B O 1
ATOM 1969 N N . HIS B 1 126 ? 7.167 15.532 48.455 1.00 18.86 126 HIS B N 1
ATOM 1970 C CA . HIS B 1 126 ? 7.494 14.116 48.557 1.00 19.05 126 HIS B CA 1
ATOM 1971 C C . HIS B 1 126 ? 7.325 13.315 47.277 1.00 18.47 126 HIS B C 1
ATOM 1972 O O . HIS B 1 126 ? 6.289 13.368 46.617 1.00 18.34 126 HIS B O 1
ATOM 1979 N N . LEU B 1 127 ? 8.361 12.556 46.948 1.00 16.61 127 LEU B N 1
ATOM 1980 C CA . LEU B 1 127 ? 8.361 11.733 45.752 1.00 16.42 127 LEU B CA 1
ATOM 1981 C C . LEU B 1 127 ? 8.703 10.296 46.092 1.00 16.18 127 LEU B C 1
ATOM 1982 O O . LEU B 1 127 ? 9.723 10.037 46.734 1.00 13.72 127 LEU B O 1
ATOM 1987 N N . GLU B 1 128 ? 7.855 9.356 45.692 1.00 16.13 128 GLU B N 1
ATOM 1988 C CA . GLU B 1 128 ? 8.205 7.972 45.940 1.00 19.21 128 GLU B CA 1
ATOM 1989 C C . GLU B 1 128 ? 9.093 7.603 44.760 1.00 19.14 128 GLU B C 1
ATOM 1990 O O . GLU B 1 128 ? 8.871 8.069 43.644 1.00 18.56 128 GLU B O 1
ATOM 1996 N N . HIS B 1 129 ? 10.107 6.785 44.992 1.00 21.32 129 HIS B N 1
ATOM 1997 C CA . HIS B 1 129 ? 10.988 6.416 43.899 1.00 23.24 129 HIS B CA 1
ATOM 1998 C C . HIS B 1 129 ? 10.907 4.951 43.488 1.00 23.96 129 HIS B C 1
ATOM 1999 O O . HIS B 1 129 ? 10.938 4.050 44.325 1.00 24.19 129 HIS B O 1
ATOM 2006 N N . HIS B 1 130 ? 10.783 4.739 42.180 1.00 25.75 130 HIS B N 1
ATOM 2007 C CA . HIS B 1 130 ? 10.712 3.410 41.583 1.00 27.52 130 HIS B CA 1
ATOM 2008 C C . HIS B 1 130 ? 11.833 3.324 40.554 1.00 28.23 130 HIS B C 1
ATOM 2009 O O . HIS B 1 130 ? 12.467 4.327 40.237 1.00 27.78 130 HIS B O 1
ATOM 2016 N N . HIS B 1 131 ? 12.068 2.129 40.029 1.00 29.41 131 HIS B N 1
ATOM 2017 C CA . HIS B 1 131 ? 13.101 1.942 39.020 1.00 32.40 131 HIS B CA 1
ATOM 2018 C C . HIS B 1 131 ? 12.871 0.662 38.238 1.00 32.34 131 HIS B C 1
ATOM 2019 O O . HIS B 1 131 ? 12.109 -0.206 38.655 1.00 33.02 131 HIS B O 1
ATOM 2026 N N . HIS B 1 132 ? 13.538 0.552 37.100 1.00 32.79 132 HIS B N 1
ATOM 2027 C CA . HIS B 1 132 ? 13.415 -0.623 36.254 1.00 34.68 132 HIS B CA 1
ATOM 2028 C C . HIS B 1 132 ? 14.100 -1.848 36.864 1.00 36.85 132 HIS B C 1
ATOM 2029 O O . HIS B 1 132 ? 15.235 -1.763 37.333 1.00 35.42 132 HIS B O 1
ATOM 2036 N N . HIS B 1 133 ? 13.391 -2.976 36.864 1.00 40.56 133 HIS B N 1
ATOM 2037 C CA . HIS B 1 133 ? 13.924 -4.240 37.377 1.00 45.88 133 HIS B CA 1
ATOM 2038 C C . HIS B 1 133 ? 14.465 -5.035 36.194 1.00 48.02 133 HIS B C 1
ATOM 2039 O O . HIS B 1 133 ? 13.728 -5.325 35.250 1.00 48.02 133 HIS B O 1
ATOM 2046 N N . HIS B 1 134 ? 15.742 -5.395 36.242 1.00 50.85 134 HIS B N 1
ATOM 2047 C CA . HIS B 1 134 ? 16.336 -6.159 35.151 1.00 53.74 134 HIS B CA 1
ATOM 2048 C C . HIS B 1 134 ? 16.673 -7.590 35.567 1.00 54.73 134 HIS B C 1
ATOM 2049 O O . HIS B 1 134 ? 16.467 -7.913 36.758 1.00 55.59 134 HIS B O 1
#

CATH classification: 2.60.40.1470

B-factor: mean 17.12, std 12.61, range [1.0, 77.86]

Organism: Shewanella oneidensis (strain ATCC 700550 / JCM 31522 / CIP 106686 / LMG 19005 / NCIMB 14063 / MR-1) (NCBI:txid211586)

Solvent-accessible surface area: 15018 Å² total